Protein AF-A0A973GE36-F1 (afdb_monomer_lite)

Radius of gyration: 22.34 Å; chains: 1; bounding box: 44×48×71 Å

Secondary structure (DSSP, 8-state):
---TT-EEEE---B-SSSS--B--EEEE-PPTTSHHHH----SSEEEE---SSHHHHHHHHHTSSEESEEEE--S-HHHHHHHHHH---SEEEESS-S--PPTTTS-B--EETT--SS-PPBTSTTTGGGSS-----TTSPSTTSHHHHHHHHHHHHHHIIIIITS-B-SS-BTTEEEEEEEEEPS-EEEEE-TT--HHHHHHHHHHHHHTT--EEEEETTTS-HHHHHHHHHHT-S-EEEEEES--TTHHHHHGGGTTTEEEE-SPP-S-HHHHGGGTEEEEEEEEE--BTTB-PPP-

pLDDT: mean 96.7, std 4.11, range [50.66, 98.94]

Sequence (299 aa):
TLDAGEQWLVEPRRLDDEGRLWTPGVKHGVRPGSSFHTTEVFGPVLGVMRAETLDEAIDLQNAVAFGLTGGLHSLDEAEIDHWLDRVEVGNAYVNRHITGAIVRRQPFGGWKASVVGPGAKAGGPDYVAQAGRWSDAPDVPEAFTDAWLAWAIADDERVWSADLGRDHDPSALHAEANVLRYRTVPHLTVRAGSDANPTALARVEAAARRAGVPVTVSSWDHEDDATFVGRVGAGEVEGRIRVVGSAPGLREAASRHVGLVTVLDGPVLASGRRELLTVVREQAISRTLHRFGHVPPQR

Structure (mmCIF, N/CA/C/O backbone):
data_AF-A0A973GE36-F1
#
_entry.id   AF-A0A973GE36-F1
#
loop_
_atom_site.group_PDB
_atom_site.id
_atom_site.type_symbol
_atom_site.label_atom_id
_atom_site.label_alt_id
_atom_site.label_comp_id
_atom_site.label_asym_id
_atom_site.label_entity_id
_atom_site.label_seq_id
_atom_site.pdbx_PDB_ins_code
_atom_site.Cartn_x
_atom_site.Cartn_y
_atom_site.Cartn_z
_atom_site.occupancy
_atom_site.B_iso_or_equiv
_atom_site.auth_seq_id
_atom_site.auth_comp_id
_atom_site.auth_asym_id
_atom_site.auth_atom_id
_atom_site.pdbx_PDB_model_num
ATOM 1 N N . THR A 1 1 ? -4.603 14.328 27.922 1.00 85.50 1 THR A N 1
ATOM 2 C CA . THR A 1 1 ? -5.577 15.442 27.934 1.00 85.50 1 THR A CA 1
ATOM 3 C C . THR A 1 1 ? -6.782 15.068 27.089 1.00 85.50 1 THR A C 1
ATOM 5 O O . THR A 1 1 ? -6.686 14.104 26.331 1.00 85.50 1 THR A O 1
ATOM 8 N N . LEU A 1 2 ? -7.908 15.762 27.260 1.00 95.62 2 LEU A N 1
ATOM 9 C CA . LEU A 1 2 ? -9.142 15.583 26.484 1.00 95.62 2 LEU A CA 1
ATOM 10 C C . LEU A 1 2 ? -9.329 16.795 25.565 1.00 95.62 2 LEU A C 1
ATOM 12 O O . LEU A 1 2 ? -9.087 17.918 26.012 1.00 95.62 2 LEU A O 1
ATOM 16 N N . ASP A 1 3 ? -9.755 16.566 24.327 1.00 95.06 3 ASP A N 1
ATOM 17 C CA . ASP A 1 3 ? -10.221 17.636 23.438 1.00 95.06 3 ASP A CA 1
ATOM 18 C C . ASP A 1 3 ? -11.692 17.991 23.748 1.00 95.06 3 ASP A C 1
ATOM 20 O O . ASP A 1 3 ? -12.369 17.322 24.535 1.00 95.06 3 ASP A O 1
ATOM 24 N N . ALA A 1 4 ? -12.212 19.065 23.147 1.00 94.38 4 ALA A N 1
ATOM 25 C CA . ALA A 1 4 ? -13.591 19.499 23.366 1.00 94.38 4 ALA A CA 1
ATOM 26 C C . ALA A 1 4 ? -14.604 18.398 22.992 1.00 94.38 4 ALA A C 1
ATOM 28 O O . ALA A 1 4 ? -14.605 17.891 21.872 1.00 94.38 4 ALA A O 1
ATOM 29 N N . GLY A 1 5 ? -15.491 18.056 23.932 1.00 94.25 5 GLY A N 1
ATOM 30 C CA . GLY A 1 5 ? -16.497 17.001 23.763 1.00 94.25 5 GLY A CA 1
ATOM 31 C C . GLY A 1 5 ? -15.994 15.581 24.051 1.00 94.25 5 GLY A C 1
ATOM 32 O O . GLY A 1 5 ? -16.811 14.661 24.095 1.00 94.25 5 GLY A O 1
ATOM 33 N N . GLU A 1 6 ? -14.693 15.394 24.293 1.00 97.81 6 GLU A N 1
ATOM 34 C CA . GLU A 1 6 ? -14.157 14.116 24.758 1.00 97.81 6 GLU A CA 1
ATOM 35 C C . GLU A 1 6 ? -14.355 13.946 26.271 1.00 97.81 6 GLU A C 1
ATOM 37 O O . GLU A 1 6 ? -14.312 14.903 27.046 1.00 97.81 6 GLU A O 1
ATOM 42 N N . GLN A 1 7 ? -14.502 12.696 26.706 1.00 97.88 7 GLN A N 1
ATOM 43 C CA . GLN A 1 7 ? -14.519 12.323 28.121 1.00 97.88 7 GLN A CA 1
ATOM 44 C C . GLN A 1 7 ? -13.750 11.024 28.363 1.00 97.88 7 GLN A C 1
ATOM 46 O O . GLN A 1 7 ? -13.658 10.168 27.479 1.00 97.88 7 GLN A O 1
ATOM 51 N N . TRP A 1 8 ? -13.243 10.843 29.581 1.00 98.38 8 TRP A N 1
ATOM 52 C CA . TRP A 1 8 ? -12.685 9.565 30.014 1.00 98.38 8 TRP A CA 1
ATOM 53 C C . TRP A 1 8 ? -13.802 8.620 30.460 1.00 98.38 8 TRP A C 1
ATOM 55 O O . TRP A 1 8 ? -14.498 8.895 31.432 1.00 98.38 8 TRP A O 1
ATOM 65 N N . LEU A 1 9 ? -13.945 7.482 29.779 1.00 98.25 9 LEU A N 1
ATOM 66 C CA . LEU A 1 9 ? -14.673 6.331 30.330 1.00 98.25 9 LEU A CA 1
ATOM 67 C C . LEU A 1 9 ? -13.810 5.586 31.351 1.00 98.25 9 LEU A C 1
ATOM 69 O O . LEU A 1 9 ? -14.309 5.082 32.352 1.00 98.25 9 LEU A O 1
ATOM 73 N N . VAL A 1 10 ? -12.504 5.541 31.088 1.00 98.44 10 VAL A N 1
ATOM 74 C CA . VAL A 1 10 ? -11.474 5.092 32.026 1.00 98.44 10 VAL A CA 1
ATOM 75 C C . VAL A 1 10 ? -10.358 6.122 31.971 1.00 98.44 10 VAL A C 1
ATOM 77 O O . VAL A 1 10 ? -9.769 6.325 30.910 1.00 98.44 10 VAL A O 1
ATOM 80 N N . GLU A 1 11 ? -10.093 6.803 33.082 1.00 98.12 11 GLU A N 1
ATOM 81 C CA . GLU A 1 11 ? -9.036 7.812 33.148 1.00 98.12 11 GLU A CA 1
ATOM 82 C C . GLU A 1 11 ? -7.683 7.152 33.467 1.00 98.12 11 GLU A C 1
ATOM 84 O O . GLU A 1 11 ? -7.575 6.444 34.476 1.00 98.12 11 GLU A O 1
ATOM 89 N N . PRO A 1 12 ? -6.643 7.364 32.635 1.00 97.75 12 PRO A N 1
ATOM 90 C CA . PRO A 1 12 ? -5.326 6.804 32.887 1.00 97.75 12 PRO A CA 1
ATOM 91 C C . PRO A 1 12 ? -4.683 7.488 34.096 1.00 97.75 12 PRO A C 1
ATOM 93 O O . PRO A 1 12 ? -4.601 8.711 34.190 1.00 97.75 12 PRO A O 1
ATOM 96 N N . ARG A 1 13 ? -4.176 6.676 35.020 1.00 97.75 13 ARG A N 1
ATOM 97 C CA . ARG A 1 13 ? -3.469 7.106 36.233 1.00 97.75 13 ARG A CA 1
ATOM 98 C C . ARG A 1 13 ? -2.007 6.700 36.179 1.00 97.75 13 ARG A C 1
ATOM 100 O O . ARG A 1 13 ? -1.715 5.537 35.886 1.00 97.75 13 ARG A O 1
ATOM 107 N N . ARG A 1 14 ? -1.131 7.639 36.535 1.00 97.56 14 ARG A N 1
ATOM 108 C CA . ARG A 1 14 ? 0.290 7.399 36.801 1.00 97.56 14 ARG A CA 1
ATOM 109 C C . ARG A 1 14 ? 0.437 6.557 38.070 1.00 97.56 14 ARG A C 1
ATOM 111 O O . ARG A 1 14 ? -0.255 6.817 39.053 1.00 97.56 14 ARG A O 1
ATOM 118 N N . LEU A 1 15 ? 1.296 5.545 38.031 1.00 98.00 15 LEU A N 1
ATOM 119 C CA . LEU A 1 15 ? 1.479 4.569 39.113 1.00 98.00 15 LEU A CA 1
ATOM 120 C C . LEU A 1 15 ? 2.837 4.677 39.812 1.00 98.00 15 LEU A C 1
ATOM 122 O O . LEU A 1 15 ? 2.999 4.119 40.893 1.00 98.00 15 LEU A O 1
ATOM 126 N N . ASP A 1 16 ? 3.795 5.371 39.206 1.00 97.75 16 ASP A N 1
ATOM 127 C CA . ASP A 1 16 ? 5.127 5.625 39.744 1.00 97.75 16 ASP A CA 1
ATOM 128 C C . ASP A 1 16 ? 5.466 7.122 39.711 1.00 97.75 16 ASP A C 1
ATOM 130 O O . ASP A 1 16 ? 4.812 7.928 39.039 1.00 97.75 16 ASP A O 1
ATOM 134 N N . ASP A 1 17 ? 6.500 7.514 40.450 1.00 97.19 17 ASP A N 1
ATOM 135 C CA . ASP A 1 17 ? 6.974 8.899 40.462 1.00 97.19 17 ASP A CA 1
ATOM 136 C C . ASP A 1 17 ? 7.752 9.247 39.187 1.00 97.19 17 ASP A C 1
ATOM 138 O O . ASP A 1 17 ? 7.696 10.390 38.728 1.00 97.19 17 ASP A O 1
ATOM 142 N N . GLU A 1 18 ? 8.398 8.258 38.555 1.00 96.56 18 GLU A N 1
ATOM 143 C CA . GLU A 1 18 ? 9.146 8.449 37.305 1.00 96.56 18 GLU A CA 1
ATOM 144 C C . GLU A 1 18 ? 8.260 8.529 36.053 1.00 96.56 18 GLU A C 1
ATOM 146 O O . GLU A 1 18 ? 8.751 8.859 34.974 1.00 96.56 18 GLU A O 1
ATOM 151 N N . GLY A 1 19 ? 6.962 8.234 36.170 1.00 94.56 19 GLY A N 1
ATOM 152 C CA . GLY A 1 19 ? 5.996 8.334 35.078 1.00 94.56 19 GLY A CA 1
ATOM 153 C C . GLY A 1 19 ? 6.151 7.295 33.972 1.00 94.56 19 GLY A C 1
ATOM 154 O O . GLY A 1 19 ? 5.695 7.541 32.854 1.00 94.56 19 GLY A O 1
ATOM 155 N N . ARG A 1 20 ? 6.761 6.144 34.268 1.00 95.88 20 ARG A N 1
ATOM 156 C CA . ARG A 1 20 ? 6.914 5.023 33.328 1.00 95.88 20 ARG A CA 1
ATOM 157 C C . ARG A 1 20 ? 5.763 4.029 33.431 1.00 95.88 20 ARG A C 1
ATOM 159 O O . ARG A 1 20 ? 5.529 3.277 32.488 1.00 95.88 20 ARG A O 1
ATOM 166 N N . LEU A 1 21 ? 5.038 4.025 34.549 1.00 97.88 21 LEU A N 1
ATOM 167 C CA . LEU A 1 21 ? 3.919 3.124 34.791 1.00 97.88 21 LEU A CA 1
ATOM 168 C C . LEU A 1 21 ? 2.597 3.886 34.750 1.00 97.88 21 LEU A C 1
ATOM 170 O O . LEU A 1 21 ? 2.355 4.808 35.528 1.00 97.88 21 LEU A O 1
ATOM 174 N N . TRP A 1 22 ? 1.713 3.451 33.856 1.00 98.25 22 TRP A N 1
ATOM 175 C CA . TRP A 1 22 ? 0.385 4.024 33.676 1.00 98.25 22 TRP A CA 1
ATOM 176 C C . TRP A 1 22 ? -0.664 2.922 33.574 1.00 98.25 22 TRP A C 1
ATOM 178 O O . TRP A 1 22 ? -0.449 1.889 32.942 1.00 98.25 22 TRP A O 1
ATOM 188 N N . THR A 1 23 ? -1.822 3.159 34.183 1.00 98.31 23 THR A N 1
ATOM 189 C CA . THR A 1 23 ? -3.034 2.378 33.888 1.00 98.31 23 THR A CA 1
ATOM 190 C C . THR A 1 23 ? -3.592 2.759 32.512 1.00 98.31 23 THR A C 1
ATOM 192 O O . THR A 1 23 ? -3.329 3.871 32.043 1.00 98.31 23 THR A O 1
ATOM 195 N N . PRO A 1 24 ? -4.348 1.867 31.844 1.00 98.44 24 PRO A N 1
ATOM 196 C CA . PRO A 1 24 ? -4.931 2.177 30.546 1.00 98.44 24 PRO A CA 1
ATOM 197 C C . PRO A 1 24 ? -5.995 3.274 30.639 1.00 98.44 24 PRO A C 1
ATOM 199 O O . PRO A 1 24 ? -6.663 3.421 31.662 1.00 98.44 24 PRO A O 1
ATOM 202 N N . GLY A 1 25 ? -6.174 4.006 29.541 1.00 98.38 25 GLY A N 1
ATOM 203 C CA . GLY A 1 25 ? -7.221 5.009 29.378 1.00 98.38 25 GLY A CA 1
ATOM 204 C C . GLY A 1 25 ? -8.163 4.683 28.220 1.00 98.38 25 GLY A C 1
ATOM 205 O O . GLY A 1 25 ? -7.740 4.131 27.205 1.00 98.38 25 GLY A O 1
ATOM 206 N N . VAL A 1 26 ? -9.434 5.063 28.349 1.00 98.69 26 VAL A N 1
ATOM 207 C CA . VAL A 1 26 ? -10.433 4.966 27.273 1.00 98.69 26 VAL A CA 1
ATOM 208 C C . VAL A 1 26 ? -11.122 6.313 27.107 1.00 98.69 26 VAL A C 1
ATOM 210 O O . VAL A 1 26 ? -11.892 6.731 27.976 1.00 98.69 26 VAL A O 1
ATOM 213 N N . LYS A 1 27 ? -10.851 6.985 25.988 1.00 98.31 27 LYS A N 1
ATOM 214 C CA . LYS A 1 27 ? -11.536 8.210 25.572 1.00 98.31 27 LYS A CA 1
ATOM 215 C C . LYS A 1 27 ? -12.816 7.868 24.827 1.00 98.31 27 LYS A C 1
ATOM 217 O O . LYS A 1 27 ? -12.809 7.022 23.938 1.00 98.31 27 LYS A O 1
ATOM 222 N N . HIS A 1 28 ? -13.888 8.582 25.123 1.00 98.19 28 HIS A N 1
ATOM 223 C CA . HIS A 1 28 ? -15.121 8.567 24.346 1.00 98.19 28 HIS A CA 1
ATOM 224 C C . HIS A 1 28 ? -15.389 9.944 23.752 1.00 98.19 28 HIS A C 1
ATOM 226 O O . HIS A 1 28 ? -15.097 10.954 24.390 1.00 98.19 28 HIS A O 1
ATOM 232 N N . GLY A 1 29 ? -15.983 9.971 22.559 1.00 97.44 29 GLY A N 1
ATOM 233 C CA . GLY A 1 29 ? -16.308 11.211 21.859 1.00 97.44 29 GLY A CA 1
ATOM 234 C C . GLY A 1 29 ? -15.159 11.750 21.010 1.00 97.44 29 GLY A C 1
ATOM 235 O O . GLY A 1 29 ? -15.184 12.927 20.666 1.00 97.44 29 GLY A O 1
ATOM 236 N N . VAL A 1 30 ? -14.178 10.909 20.657 1.00 98.38 30 VAL A N 1
ATOM 237 C CA . VAL A 1 30 ? -13.112 11.290 19.718 1.00 98.38 30 VAL A CA 1
ATOM 238 C C . VAL A 1 30 ? -13.767 11.702 18.399 1.00 98.38 30 VAL A C 1
ATOM 240 O O . VAL A 1 30 ? -14.609 10.979 17.857 1.00 98.38 30 VAL A O 1
ATOM 243 N N . ARG A 1 31 ? -13.433 12.900 17.913 1.00 97.88 31 ARG A N 1
ATOM 244 C CA . ARG A 1 31 ? -14.051 13.492 16.722 1.00 97.88 31 ARG A CA 1
ATOM 245 C C . ARG A 1 31 ? -13.157 13.315 15.493 1.00 97.88 31 ARG A C 1
ATOM 247 O O . ARG A 1 31 ? -11.935 13.311 15.631 1.00 97.88 31 ARG A O 1
ATOM 254 N N . PRO A 1 32 ? -13.742 13.221 14.288 1.00 97.81 32 PRO A N 1
ATOM 255 C CA . PRO A 1 32 ? -12.970 13.226 13.049 1.00 97.81 32 PRO A CA 1
ATOM 256 C C . PRO A 1 32 ? -12.067 14.462 12.987 1.00 97.81 32 PRO A C 1
ATOM 258 O O . PRO A 1 32 ? -12.518 15.578 13.241 1.00 97.81 32 PRO A O 1
ATOM 261 N N . GLY A 1 33 ? -10.788 14.248 12.692 1.00 96.62 33 GLY A N 1
ATOM 262 C CA . GLY A 1 33 ? -9.774 15.306 12.624 1.00 96.62 33 GLY A CA 1
ATOM 263 C C . GLY A 1 33 ? -9.310 15.868 13.975 1.00 96.62 33 GLY A C 1
ATOM 264 O O . GLY A 1 33 ? -8.513 16.803 13.977 1.00 96.62 33 GLY A O 1
ATOM 265 N N . SER A 1 34 ? -9.775 15.336 15.116 1.00 97.19 34 SER A N 1
ATOM 266 C CA . SER A 1 34 ? -9.217 15.722 16.419 1.00 97.19 34 SER A CA 1
ATOM 267 C C . SER A 1 34 ? -7.769 15.252 16.559 1.00 97.19 34 SER A C 1
ATOM 269 O O . SER A 1 34 ? -7.320 14.351 15.844 1.00 97.19 34 SER A O 1
ATOM 271 N N . SER A 1 35 ? -7.043 15.819 17.527 1.00 96.19 35 SER A N 1
ATOM 272 C CA . SER A 1 35 ? -5.633 15.479 17.747 1.00 96.19 35 SER A CA 1
ATOM 273 C C . SER A 1 35 ? -5.447 13.976 17.971 1.00 96.19 35 SER A C 1
ATOM 275 O O . SER A 1 35 ? -4.552 13.365 17.389 1.00 96.19 35 SER A O 1
ATOM 277 N N . PHE A 1 36 ? -6.340 13.355 18.749 1.00 97.56 36 PHE A N 1
ATOM 278 C CA . PHE A 1 36 ? -6.277 11.924 19.044 1.00 97.56 36 PHE A CA 1
ATOM 279 C C . PHE A 1 36 ? -6.659 11.029 17.853 1.00 97.56 36 PHE A C 1
ATOM 281 O O . PHE A 1 36 ? -6.211 9.889 17.790 1.00 97.56 36 PHE A O 1
ATOM 288 N N . HIS A 1 37 ? -7.464 11.522 16.906 1.00 98.12 37 HIS A N 1
ATOM 289 C CA . HIS A 1 37 ? -7.778 10.787 15.679 1.00 98.12 37 HIS A CA 1
ATOM 290 C C . HIS A 1 37 ? -6.572 10.727 14.733 1.00 98.12 37 HIS A C 1
ATOM 292 O O . HIS A 1 37 ? -6.310 9.689 14.135 1.00 98.12 37 HIS A O 1
ATOM 298 N N . THR A 1 38 ? -5.823 11.824 14.601 1.00 96.81 38 THR A N 1
ATOM 299 C CA . THR A 1 38 ? -4.767 11.953 13.582 1.00 96.81 38 THR A CA 1
ATOM 300 C C . THR A 1 38 ? -3.346 11.768 14.114 1.00 96.81 38 THR A C 1
ATOM 302 O O . THR A 1 38 ? -2.402 11.811 13.327 1.00 96.81 38 THR A O 1
ATOM 305 N N . THR A 1 39 ? -3.171 11.569 15.424 1.00 96.38 39 THR A N 1
ATOM 306 C CA . THR A 1 39 ? -1.852 11.452 16.068 1.00 96.38 39 THR A CA 1
ATOM 307 C C . THR A 1 39 ? -1.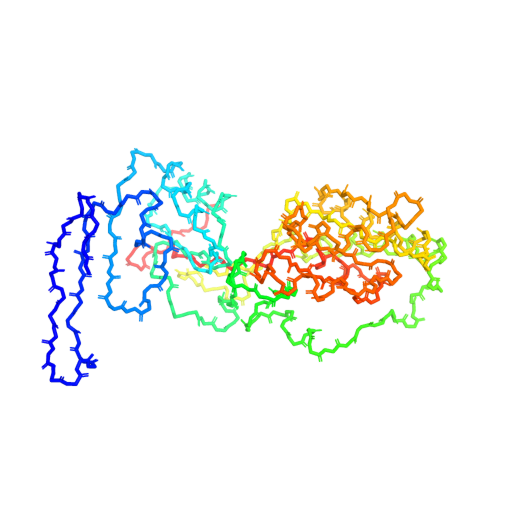707 10.119 16.789 1.00 96.38 39 THR A C 1
ATOM 309 O O . THR A 1 39 ? -2.459 9.808 17.713 1.00 96.38 39 THR A O 1
ATOM 312 N N . GLU A 1 40 ? -0.680 9.352 16.427 1.00 95.81 40 GLU A N 1
ATOM 313 C CA . GLU A 1 40 ? -0.293 8.154 17.167 1.00 95.81 40 GLU A CA 1
ATOM 314 C C . GLU A 1 40 ? 0.401 8.542 18.482 1.00 95.81 40 GLU A C 1
ATOM 316 O O . GLU A 1 40 ? 1.497 9.096 18.489 1.00 95.81 40 GLU A O 1
ATOM 321 N N . VAL A 1 41 ? -0.237 8.240 19.617 1.00 95.62 41 VAL A N 1
ATOM 322 C CA . VAL A 1 41 ? 0.301 8.566 20.955 1.00 95.62 41 VAL A CA 1
ATOM 323 C C . VAL A 1 41 ? 1.228 7.491 21.534 1.00 95.62 41 VAL A C 1
ATOM 325 O O . VAL A 1 41 ? 1.809 7.700 22.595 1.00 95.62 41 VAL A O 1
ATOM 328 N N . PHE A 1 42 ? 1.328 6.333 20.873 1.00 97.00 42 PHE A N 1
ATOM 329 C CA . PHE A 1 42 ? 2.208 5.210 21.227 1.00 97.00 42 PHE A CA 1
ATOM 330 C C . PHE A 1 42 ? 2.163 4.786 22.713 1.00 97.00 42 PHE A C 1
ATOM 332 O O . PHE A 1 42 ? 3.176 4.456 23.328 1.00 97.00 42 PHE A O 1
ATOM 339 N N . GLY A 1 43 ? 0.964 4.804 23.304 1.00 95.38 43 GLY A N 1
ATOM 340 C CA . GLY A 1 43 ? 0.734 4.545 24.725 1.00 95.38 43 GLY A CA 1
ATOM 341 C C . GLY A 1 43 ? -0.586 3.814 24.992 1.00 95.38 43 GLY A C 1
ATOM 342 O O . GLY A 1 43 ? -1.330 3.512 24.058 1.00 95.38 43 GLY A O 1
ATOM 343 N N . PRO A 1 44 ? -0.910 3.518 26.263 1.00 97.50 44 PRO A N 1
ATOM 344 C CA . PRO A 1 44 ? -2.029 2.651 26.634 1.00 97.50 44 PRO A CA 1
ATOM 345 C C . PRO A 1 44 ? -3.371 3.402 26.639 1.00 97.50 44 PRO A C 1
ATOM 347 O O . PRO A 1 44 ? -4.094 3.397 27.634 1.00 97.50 44 PRO A O 1
ATOM 350 N N . VAL A 1 45 ? -3.703 4.088 25.544 1.00 98.25 45 VAL A N 1
ATOM 351 C CA . VAL A 1 45 ? -4.931 4.882 25.423 1.00 98.25 45 VAL A CA 1
ATOM 352 C C . VAL A 1 45 ? -5.717 4.443 24.193 1.00 98.25 45 VAL A C 1
ATOM 354 O O . VAL A 1 45 ? -5.205 4.486 23.080 1.00 98.25 45 VAL A O 1
ATOM 357 N N . LEU A 1 46 ? -6.975 4.057 24.398 1.00 98.56 46 LEU A N 1
ATOM 358 C CA . LEU A 1 46 ? -7.937 3.761 23.337 1.00 98.56 46 LEU A CA 1
ATOM 359 C C . LEU A 1 46 ? -8.873 4.956 23.129 1.00 98.56 46 LEU A C 1
ATOM 361 O O . LEU A 1 46 ? -9.363 5.534 24.099 1.00 98.56 46 LEU A O 1
ATOM 365 N N . GLY A 1 47 ? -9.159 5.292 21.874 1.00 98.31 47 GLY A N 1
ATOM 366 C CA . GLY A 1 47 ? -10.172 6.277 21.499 1.00 98.31 47 GLY A CA 1
ATOM 367 C C . GLY A 1 47 ? -11.395 5.613 20.887 1.00 98.31 47 GLY A C 1
ATOM 368 O O . GLY A 1 47 ? -11.259 4.744 20.030 1.00 98.31 47 GLY A O 1
ATOM 369 N N . VAL A 1 48 ? -12.585 6.028 21.317 1.00 98.56 48 VAL A N 1
ATOM 370 C CA . VAL A 1 48 ? -13.864 5.582 20.760 1.00 98.56 48 VAL A CA 1
ATOM 371 C C . VAL A 1 48 ? -14.481 6.712 19.945 1.00 98.56 48 VAL A C 1
ATOM 373 O O . VAL A 1 48 ? -14.797 7.783 20.477 1.00 98.56 48 VAL A O 1
ATOM 376 N N . MET A 1 49 ? -14.667 6.431 18.659 1.00 98.50 49 MET A N 1
ATOM 377 C CA . MET A 1 49 ? -15.411 7.249 17.705 1.00 98.50 49 MET A CA 1
ATOM 378 C C . MET A 1 49 ? -16.757 6.579 17.423 1.00 98.50 49 MET A C 1
ATOM 380 O O . MET A 1 49 ? -16.877 5.356 17.504 1.00 98.50 49 MET A O 1
ATOM 384 N N . ARG A 1 50 ? -17.769 7.376 17.085 1.00 98.06 50 ARG A N 1
ATOM 385 C CA . ARG A 1 50 ? -19.076 6.889 16.636 1.00 98.06 50 ARG A CA 1
ATOM 386 C C . ARG A 1 50 ? -19.272 7.304 15.182 1.00 98.06 50 ARG A C 1
ATOM 388 O O . ARG A 1 50 ? -19.087 8.477 14.875 1.00 98.06 50 ARG A O 1
ATOM 395 N N . ALA A 1 51 ? -19.677 6.347 14.358 1.00 98.31 51 ALA A N 1
ATOM 396 C CA . ALA A 1 51 ? -20.152 6.541 12.995 1.00 98.31 51 ALA A CA 1
ATOM 397 C C . ALA A 1 51 ? -21.593 6.018 12.903 1.00 98.31 51 ALA A C 1
ATOM 399 O O . ALA A 1 51 ? -21.957 5.091 13.630 1.00 98.31 51 ALA A O 1
ATOM 400 N N . GLU A 1 52 ? -22.412 6.611 12.041 1.00 98.25 52 GLU A N 1
ATOM 401 C CA . GLU A 1 52 ? -23.803 6.204 11.816 1.00 98.25 52 GLU A CA 1
ATOM 402 C C . GLU A 1 52 ? -23.916 5.091 10.763 1.00 98.25 52 GLU A C 1
ATOM 404 O O . GLU A 1 52 ? -24.901 4.354 10.746 1.00 98.25 52 GLU A O 1
ATOM 409 N N . THR A 1 53 ? -22.909 4.944 9.893 1.00 98.69 53 THR A N 1
ATOM 410 C CA . THR A 1 53 ? -22.862 3.904 8.853 1.00 98.69 53 THR A CA 1
ATOM 411 C C . THR A 1 53 ? -21.479 3.260 8.748 1.00 98.69 53 THR A C 1
ATOM 413 O O . THR A 1 53 ? -20.478 3.827 9.194 1.00 98.69 53 THR A O 1
ATOM 416 N N . LEU A 1 54 ? -21.411 2.081 8.119 1.00 98.75 54 LEU A N 1
ATOM 417 C CA . LEU A 1 54 ? -20.139 1.424 7.802 1.00 98.75 54 LEU A CA 1
ATOM 418 C C . LEU A 1 54 ? -19.280 2.272 6.850 1.00 98.75 54 LEU A C 1
ATOM 420 O O . LEU A 1 54 ? -18.068 2.337 7.030 1.00 98.75 54 LEU A O 1
ATOM 424 N N . ASP A 1 55 ? -19.899 2.959 5.887 1.00 98.75 55 ASP A N 1
ATOM 425 C CA . ASP A 1 55 ? -19.197 3.855 4.960 1.00 98.75 55 ASP A CA 1
ATOM 426 C C . ASP A 1 55 ? -18.487 4.986 5.692 1.00 98.75 55 ASP A C 1
ATOM 428 O O . ASP A 1 55 ? -17.298 5.208 5.474 1.00 98.75 55 ASP A O 1
ATOM 432 N N . GLU A 1 56 ? -19.198 5.644 6.608 1.00 98.69 56 GLU A N 1
ATOM 433 C CA . GLU A 1 56 ? -18.616 6.684 7.448 1.00 98.69 56 GLU A CA 1
ATOM 434 C C . GLU A 1 56 ? -17.484 6.109 8.307 1.00 98.69 56 GLU A C 1
ATOM 436 O O . GLU A 1 56 ? -16.413 6.701 8.381 1.00 98.69 56 GLU A O 1
ATOM 441 N N . ALA A 1 57 ? -17.663 4.930 8.912 1.00 98.81 57 ALA A N 1
ATOM 442 C CA . ALA A 1 57 ? -16.613 4.297 9.710 1.00 98.81 57 ALA A CA 1
ATOM 443 C C . ALA A 1 57 ? -15.341 3.997 8.891 1.00 98.81 57 ALA A C 1
ATOM 445 O O . ALA A 1 57 ? -14.232 4.215 9.384 1.00 98.81 57 ALA A O 1
ATOM 446 N N . ILE A 1 58 ? -15.492 3.533 7.646 1.00 98.81 58 ILE A N 1
ATOM 447 C CA . ILE A 1 58 ? -14.378 3.301 6.716 1.00 98.81 58 ILE A CA 1
ATOM 448 C C . ILE A 1 58 ? -13.695 4.622 6.353 1.00 98.81 58 ILE A C 1
ATOM 450 O O . ILE A 1 58 ? -12.466 4.691 6.355 1.00 98.81 58 ILE A O 1
ATOM 454 N N . ASP A 1 59 ? -14.465 5.676 6.081 1.00 98.62 59 ASP A N 1
ATOM 455 C CA . ASP A 1 59 ? -13.911 6.991 5.750 1.00 98.62 59 ASP A CA 1
ATOM 456 C C . ASP A 1 59 ? -13.122 7.576 6.922 1.00 98.62 59 ASP A C 1
ATOM 458 O O . ASP A 1 59 ? -12.015 8.076 6.729 1.00 98.62 59 ASP A O 1
ATOM 462 N N . LEU A 1 60 ? -13.625 7.432 8.152 1.00 98.62 60 LEU A N 1
ATOM 463 C CA . LEU A 1 60 ? -12.887 7.801 9.360 1.00 98.62 60 LEU A CA 1
ATOM 464 C C . LEU A 1 60 ? -11.593 6.995 9.494 1.00 98.62 60 LEU A C 1
ATOM 466 O O . LEU A 1 60 ? -10.530 7.576 9.689 1.00 98.62 60 LEU A O 1
ATOM 470 N N . GLN A 1 61 ? -11.658 5.673 9.322 1.00 98.69 61 GLN A N 1
ATOM 471 C CA . GLN A 1 61 ? -10.478 4.809 9.380 1.00 98.69 61 GLN A CA 1
ATOM 472 C C . GLN A 1 61 ? -9.415 5.208 8.342 1.00 98.69 61 GLN A C 1
ATOM 474 O O . GLN A 1 61 ? -8.222 5.177 8.639 1.00 98.69 61 GLN A O 1
ATOM 479 N N . ASN A 1 62 ? -9.831 5.581 7.131 1.00 98.38 62 ASN A N 1
ATOM 480 C CA . ASN A 1 62 ? -8.928 5.945 6.042 1.00 98.38 62 ASN A CA 1
ATOM 481 C C . ASN A 1 62 ? -8.439 7.405 6.119 1.00 98.38 62 ASN A C 1
ATOM 483 O O . ASN A 1 62 ? -7.428 7.728 5.493 1.00 98.38 62 ASN A O 1
ATOM 487 N N . ALA A 1 63 ? -9.102 8.276 6.886 1.00 97.56 63 ALA A N 1
ATOM 488 C CA . ALA A 1 63 ? -8.783 9.704 6.989 1.00 97.56 63 ALA A CA 1
ATOM 489 C C . ALA A 1 63 ? -7.508 10.023 7.797 1.00 97.56 63 ALA A C 1
ATOM 491 O O . ALA A 1 63 ? -7.123 11.188 7.910 1.00 97.56 63 ALA A O 1
ATOM 492 N N . VAL A 1 64 ? -6.834 9.017 8.357 1.00 96.62 64 VAL A N 1
ATOM 493 C CA . VAL A 1 64 ? -5.517 9.185 8.983 1.00 96.62 64 VAL A CA 1
ATOM 494 C C . VAL A 1 64 ? -4.395 9.070 7.946 1.00 96.62 64 VAL A C 1
ATOM 496 O O . VAL A 1 64 ? -4.516 8.377 6.935 1.00 96.62 64 VAL A O 1
ATOM 499 N N . ALA A 1 65 ? -3.250 9.701 8.219 1.00 94.50 65 ALA A N 1
ATOM 500 C CA . ALA A 1 65 ? -2.075 9.655 7.338 1.00 94.50 65 ALA A CA 1
ATOM 501 C C . ALA A 1 65 ? -1.428 8.255 7.230 1.00 94.50 65 ALA A C 1
ATOM 503 O O . ALA A 1 65 ? -0.508 8.045 6.440 1.00 94.50 65 ALA A O 1
ATOM 504 N N . PHE A 1 66 ? -1.887 7.295 8.031 1.00 96.62 66 PHE A N 1
ATOM 505 C CA . PHE A 1 66 ? -1.301 5.970 8.201 1.00 96.62 66 PHE A CA 1
ATOM 506 C C . PHE A 1 66 ? -2.184 4.877 7.592 1.00 96.62 66 PHE A C 1
ATOM 508 O O . PHE A 1 66 ? -3.387 5.040 7.419 1.00 96.62 66 PHE A O 1
ATOM 515 N N . GLY A 1 67 ? -1.579 3.734 7.284 1.00 96.94 67 GLY A N 1
ATOM 516 C CA . GLY A 1 67 ? -2.266 2.582 6.703 1.00 96.94 67 GLY A CA 1
ATOM 517 C C . GLY A 1 67 ? -1.604 1.273 7.112 1.00 96.94 67 GLY A C 1
ATOM 518 O O . GLY A 1 67 ? -1.320 0.436 6.257 1.00 96.94 67 GLY A O 1
ATOM 519 N N . LEU A 1 68 ? -1.268 1.109 8.396 1.00 98.31 68 LEU A N 1
ATOM 520 C CA . LEU A 1 68 ? -0.525 -0.058 8.881 1.00 98.31 68 LEU A CA 1
ATOM 521 C C . LEU A 1 68 ? -1.433 -1.275 9.086 1.00 98.31 68 LEU A C 1
ATOM 523 O O . LEU A 1 68 ? -1.425 -2.197 8.270 1.00 98.31 68 LEU A O 1
ATOM 527 N N . THR A 1 69 ? -2.218 -1.268 10.162 1.00 98.88 69 THR A N 1
ATOM 528 C CA . THR A 1 69 ? -3.188 -2.315 10.484 1.00 98.88 69 THR A CA 1
ATOM 529 C C . THR A 1 69 ? -4.593 -1.737 10.575 1.00 98.88 69 THR A C 1
ATOM 531 O O . THR A 1 69 ? -4.787 -0.572 10.913 1.00 98.88 69 THR A O 1
ATOM 534 N N . GLY A 1 70 ? -5.585 -2.564 10.276 1.00 98.81 70 GLY A N 1
ATOM 535 C CA . GLY A 1 70 ? -6.994 -2.235 10.442 1.00 98.81 70 GLY A CA 1
ATOM 536 C C . GLY A 1 70 ? -7.806 -3.502 10.620 1.00 98.81 70 GLY A C 1
ATOM 537 O O . GLY A 1 70 ? -7.393 -4.568 10.161 1.00 98.81 70 GLY A O 1
ATOM 538 N N . GLY A 1 71 ? -8.953 -3.408 11.282 1.00 98.75 71 GLY A N 1
ATOM 539 C CA . GLY A 1 71 ? -9.805 -4.574 11.432 1.00 98.75 71 GLY A CA 1
ATOM 540 C C . GLY A 1 71 ? -11.281 -4.258 11.542 1.00 98.75 71 GLY A C 1
ATOM 541 O O . GLY A 1 71 ? -11.664 -3.201 12.034 1.00 98.75 71 GLY A O 1
ATOM 542 N N . LEU A 1 72 ? -12.083 -5.220 11.099 1.00 98.88 72 LEU A N 1
ATOM 543 C CA . LEU A 1 72 ? -13.532 -5.207 11.198 1.00 98.88 72 LEU A CA 1
ATOM 544 C C . LEU A 1 72 ? -13.993 -6.381 12.062 1.00 98.88 72 LEU A C 1
ATOM 546 O O . LEU A 1 72 ? -13.542 -7.518 11.903 1.00 98.88 72 LEU A O 1
ATOM 550 N N . HIS A 1 73 ? -14.937 -6.102 12.953 1.00 98.81 73 HIS A N 1
ATOM 551 C CA . HIS A 1 73 ? -15.716 -7.120 13.644 1.00 98.81 73 HIS A CA 1
ATOM 552 C C . HIS A 1 73 ? -17.160 -7.064 13.140 1.00 98.81 73 HIS A C 1
ATOM 554 O O . HIS A 1 73 ? -17.931 -6.216 13.575 1.00 98.81 73 HIS A O 1
ATOM 560 N N . SER A 1 74 ? -17.507 -7.972 12.229 1.00 98.44 74 SER A N 1
ATOM 561 C CA . SER A 1 74 ? -18.863 -8.171 11.708 1.00 98.44 74 SER A CA 1
ATOM 562 C C . SER A 1 74 ? -19.067 -9.644 11.355 1.00 98.44 74 SER A C 1
ATOM 564 O O . SER A 1 74 ? -18.115 -10.340 11.006 1.00 98.44 74 SER A O 1
ATOM 566 N N . LEU A 1 75 ? -20.297 -10.142 11.484 1.00 97.44 75 LEU A N 1
ATOM 567 C CA . LEU A 1 75 ? -20.686 -11.478 11.010 1.00 97.44 75 LEU A CA 1
ATOM 568 C C . LEU A 1 75 ? -21.448 -11.421 9.679 1.00 97.44 75 LEU A C 1
ATOM 570 O O . LEU A 1 75 ? -21.837 -12.471 9.172 1.00 97.44 75 LEU A O 1
ATOM 574 N N . ASP A 1 76 ? -21.685 -10.222 9.150 1.00 98.12 76 ASP A N 1
ATOM 575 C CA . ASP A 1 76 ? -22.308 -10.019 7.851 1.00 98.12 76 ASP A CA 1
ATOM 576 C C . ASP A 1 76 ? -21.230 -10.069 6.757 1.00 98.12 76 ASP A C 1
ATOM 578 O O . ASP A 1 76 ? -20.283 -9.282 6.757 1.00 98.12 76 ASP A O 1
ATOM 582 N N . GLU A 1 77 ? -21.357 -11.021 5.833 1.00 96.94 77 GLU A N 1
ATOM 583 C CA . GLU A 1 77 ? -20.411 -11.196 4.725 1.00 96.94 77 GLU A CA 1
ATOM 584 C C . GLU A 1 77 ? -20.382 -9.987 3.787 1.00 96.94 77 GLU A C 1
ATOM 586 O O . GLU A 1 77 ? -19.312 -9.612 3.320 1.00 96.94 77 GLU A O 1
ATOM 591 N N . ALA A 1 78 ? -21.525 -9.333 3.557 1.00 98.31 78 ALA A N 1
ATOM 592 C CA . ALA A 1 78 ? -21.587 -8.169 2.685 1.00 98.31 78 ALA A CA 1
ATOM 593 C C . ALA A 1 78 ? -20.847 -6.974 3.302 1.00 98.31 78 ALA A C 1
ATOM 595 O O . ALA A 1 78 ? -20.161 -6.245 2.591 1.00 98.31 78 ALA A O 1
ATOM 596 N N . GLU A 1 79 ? -20.928 -6.796 4.625 1.00 98.75 79 GLU A N 1
ATOM 597 C CA . GLU A 1 79 ? -20.141 -5.775 5.329 1.00 98.75 79 GLU A CA 1
ATOM 598 C C . GLU A 1 79 ? -18.639 -6.078 5.285 1.00 98.75 79 GLU A C 1
ATOM 600 O O . GLU A 1 79 ? -17.828 -5.166 5.113 1.00 98.75 79 GLU A O 1
ATOM 605 N N . ILE A 1 80 ? -18.260 -7.353 5.430 1.00 98.69 80 ILE A N 1
ATOM 606 C CA . ILE A 1 80 ? -16.861 -7.790 5.359 1.00 98.69 80 ILE A CA 1
ATOM 607 C C . ILE A 1 80 ? -16.282 -7.525 3.971 1.00 98.69 80 ILE A C 1
ATOM 609 O O . ILE A 1 80 ? -15.207 -6.929 3.876 1.00 98.69 80 ILE A O 1
ATOM 613 N N . ASP A 1 81 ? -16.978 -7.945 2.916 1.00 98.38 81 ASP A N 1
ATOM 614 C CA . ASP A 1 81 ? -16.531 -7.765 1.535 1.00 98.38 81 ASP A CA 1
ATOM 615 C C . ASP A 1 81 ? -16.419 -6.274 1.196 1.00 98.38 81 ASP A C 1
ATOM 617 O O . ASP A 1 81 ? -15.381 -5.812 0.717 1.00 98.38 81 ASP A O 1
ATOM 621 N N . HIS A 1 82 ? -17.437 -5.491 1.565 1.00 98.69 82 HIS A N 1
ATOM 622 C CA . HIS A 1 82 ? -17.449 -4.042 1.375 1.00 98.69 82 HIS A CA 1
ATOM 623 C C . HIS A 1 82 ? -16.294 -3.333 2.094 1.00 98.69 82 HIS A C 1
ATOM 625 O O . HIS A 1 82 ? -15.631 -2.462 1.525 1.00 98.69 82 HIS A O 1
ATOM 631 N N . TRP A 1 83 ? -16.001 -3.725 3.337 1.00 98.88 83 TRP A N 1
ATOM 632 C CA . TRP A 1 83 ? -14.862 -3.187 4.078 1.00 98.88 83 TRP A CA 1
ATOM 633 C C . TRP A 1 83 ? -13.528 -3.593 3.448 1.00 98.88 83 TRP A C 1
ATOM 635 O O . TRP A 1 83 ? -12.659 -2.740 3.270 1.00 98.88 83 TRP A O 1
ATOM 645 N N . LEU A 1 84 ? -13.357 -4.862 3.064 1.00 98.62 84 LEU A N 1
ATOM 646 C CA . LEU A 1 84 ? -12.127 -5.352 2.433 1.00 98.62 84 LEU A CA 1
ATOM 647 C C . LEU A 1 84 ? -11.842 -4.677 1.087 1.00 98.62 84 LEU A C 1
ATOM 649 O O . LEU A 1 84 ? -10.671 -4.545 0.719 1.00 98.62 84 LEU A O 1
ATOM 653 N N . ASP A 1 85 ? -12.868 -4.245 0.360 1.00 97.88 85 ASP A N 1
ATOM 654 C CA . ASP A 1 85 ? -12.701 -3.539 -0.910 1.00 97.88 85 ASP A CA 1
ATOM 655 C C . ASP A 1 85 ? -12.264 -2.081 -0.747 1.00 97.88 85 ASP A C 1
ATOM 657 O O . ASP A 1 85 ? -11.554 -1.557 -1.614 1.00 97.88 85 ASP A O 1
ATOM 661 N N . ARG A 1 86 ? -12.630 -1.443 0.370 1.00 98.25 86 ARG A N 1
ATOM 662 C CA . ARG A 1 86 ? -12.408 -0.009 0.605 1.00 98.25 86 ARG A CA 1
ATOM 663 C C . ARG A 1 86 ? -11.342 0.340 1.637 1.00 98.25 86 ARG A C 1
ATOM 665 O O . ARG A 1 86 ? -10.874 1.477 1.658 1.00 98.25 86 ARG A O 1
ATOM 672 N N . VAL A 1 87 ? -10.983 -0.577 2.527 1.00 98.50 87 VAL A N 1
ATOM 673 C CA . VAL A 1 87 ? -10.045 -0.284 3.613 1.00 98.50 87 VAL A CA 1
ATOM 674 C C . VAL A 1 87 ? -8.622 -0.062 3.090 1.00 98.50 87 VAL A C 1
ATOM 676 O O . VAL A 1 87 ? -8.065 -0.877 2.350 1.00 98.50 87 VAL A O 1
ATOM 679 N N . GLU A 1 88 ? -7.992 1.029 3.524 1.00 97.94 88 GLU A N 1
ATOM 680 C CA . GLU A 1 88 ? -6.664 1.442 3.065 1.00 97.94 88 GLU A CA 1
ATOM 681 C C . GLU A 1 88 ? -5.554 1.093 4.060 1.00 97.94 88 GLU A C 1
ATOM 683 O O . GLU A 1 88 ? -4.797 1.951 4.520 1.00 97.94 88 GLU A O 1
ATOM 688 N N . VAL A 1 89 ? -5.437 -0.196 4.379 1.00 98.62 89 VAL A N 1
ATOM 689 C CA . VAL A 1 89 ? -4.392 -0.719 5.267 1.00 98.62 89 VAL A CA 1
ATOM 690 C C . VAL A 1 89 ? -3.575 -1.804 4.590 1.00 98.62 89 VAL A C 1
ATOM 692 O O . VAL A 1 89 ? -4.092 -2.589 3.798 1.00 98.62 89 VAL A O 1
ATOM 695 N N . GLY A 1 90 ? -2.303 -1.913 4.962 1.00 98.56 90 GLY A N 1
ATOM 696 C CA . GLY A 1 90 ? -1.469 -3.020 4.525 1.00 98.56 90 GLY A CA 1
ATOM 697 C C . GLY A 1 90 ? -1.871 -4.349 5.171 1.00 98.56 90 GLY A C 1
ATOM 698 O O . GLY A 1 90 ? -1.804 -5.385 4.508 1.00 98.56 90 GLY A O 1
ATOM 699 N N . ASN A 1 91 ? -2.273 -4.356 6.442 1.00 98.88 91 ASN A N 1
ATOM 700 C CA . ASN A 1 91 ? -2.664 -5.564 7.172 1.00 98.88 91 ASN A CA 1
ATOM 701 C C . ASN A 1 91 ? -4.112 -5.446 7.675 1.00 98.88 91 ASN A C 1
ATOM 703 O O . ASN A 1 91 ? -4.390 -4.743 8.645 1.00 98.88 91 ASN A O 1
ATOM 707 N N . ALA A 1 92 ? -5.021 -6.153 7.013 1.00 98.88 92 ALA A N 1
ATOM 708 C CA . ALA A 1 92 ? -6.442 -6.198 7.316 1.00 98.88 92 ALA A CA 1
ATOM 709 C C . ALA A 1 92 ? -6.789 -7.444 8.146 1.00 98.88 92 ALA A C 1
ATOM 711 O O . ALA A 1 92 ? -6.325 -8.549 7.861 1.00 98.88 92 ALA A O 1
ATOM 712 N N . TYR A 1 93 ? -7.624 -7.276 9.168 1.00 98.94 93 TYR A N 1
ATOM 713 C CA . TYR A 1 93 ? -8.011 -8.345 10.083 1.00 98.94 93 TYR A CA 1
ATOM 714 C C . TYR A 1 93 ? -9.528 -8.403 10.257 1.00 98.94 93 TYR A C 1
ATOM 716 O O . TYR A 1 93 ? -10.159 -7.399 10.566 1.00 98.94 93 TYR A O 1
ATOM 724 N N . VAL A 1 94 ? -10.125 -9.582 10.108 1.00 98.88 94 VAL A N 1
ATOM 725 C CA . VAL A 1 94 ? -11.576 -9.770 10.236 1.00 98.88 94 VAL A CA 1
ATOM 726 C C . VAL A 1 94 ? -11.876 -10.712 11.396 1.00 98.88 94 VAL A C 1
ATOM 728 O O . VAL A 1 94 ? -11.402 -11.851 11.429 1.00 98.88 94 VAL A O 1
ATOM 731 N N . ASN A 1 95 ? -12.689 -10.236 12.342 1.00 98.62 95 ASN A N 1
ATOM 732 C CA . ASN A 1 95 ? -13.132 -10.965 13.533 1.00 98.62 95 ASN A CA 1
ATOM 733 C C . ASN A 1 95 ? -11.990 -11.482 14.421 1.00 98.62 95 ASN A C 1
ATOM 735 O O . ASN A 1 95 ? -12.027 -12.615 14.914 1.00 98.62 95 ASN A O 1
ATOM 739 N N . ARG A 1 96 ? -10.971 -10.642 14.628 1.00 98.56 96 ARG A N 1
ATOM 740 C CA . ARG A 1 96 ? -9.805 -10.904 15.481 1.00 98.56 96 ARG A CA 1
ATOM 741 C C . ARG A 1 96 ? -9.076 -9.598 15.817 1.00 98.56 96 ARG A C 1
ATOM 743 O O . ARG A 1 96 ? -9.234 -8.599 15.127 1.00 98.56 96 ARG A O 1
ATOM 750 N N . HIS A 1 97 ? -8.207 -9.640 16.827 1.00 98.44 97 HIS A N 1
ATOM 751 C CA . HIS A 1 97 ? -7.238 -8.569 17.091 1.00 98.44 97 HIS A CA 1
ATOM 752 C C . HIS A 1 97 ? -6.319 -8.288 15.885 1.00 98.44 97 HIS A C 1
ATOM 754 O O . HIS A 1 97 ? -6.057 -9.183 15.074 1.00 98.44 97 HIS A O 1
ATOM 760 N N . ILE A 1 98 ? -5.797 -7.058 15.826 1.00 98.75 98 ILE A N 1
ATOM 761 C CA . ILE A 1 98 ? -5.009 -6.518 14.703 1.00 98.75 98 ILE A CA 1
ATOM 762 C C . ILE A 1 98 ? -3.486 -6.549 14.926 1.00 98.75 98 ILE A C 1
ATOM 764 O O . ILE A 1 98 ? -2.724 -5.983 14.143 1.00 98.75 98 ILE A O 1
ATOM 768 N N . THR A 1 99 ? -3.034 -7.164 16.019 1.00 98.50 99 THR A N 1
ATOM 769 C CA . THR A 1 99 ? -1.620 -7.279 16.406 1.00 98.50 99 THR A CA 1
ATOM 770 C C . THR A 1 99 ? -1.165 -8.741 16.365 1.00 98.50 99 THR A C 1
ATOM 772 O O . THR A 1 99 ? -1.961 -9.643 16.106 1.00 98.50 99 THR A O 1
ATOM 775 N N . GLY A 1 100 ? 0.130 -8.988 16.592 1.00 98.00 100 GLY A N 1
ATOM 776 C CA . GLY A 1 100 ? 0.669 -10.352 16.638 1.00 98.00 100 GLY A CA 1
ATOM 777 C C . GLY A 1 100 ? 0.785 -11.016 15.265 1.00 98.00 100 GLY A C 1
ATOM 778 O O . GLY A 1 100 ? 0.507 -12.205 15.137 1.00 98.00 100 GLY A O 1
ATOM 779 N N . ALA A 1 101 ? 1.175 -10.252 14.239 1.00 98.56 101 ALA A N 1
ATOM 780 C CA . ALA A 1 101 ? 1.412 -10.781 12.900 1.00 98.56 101 ALA A CA 1
ATOM 781 C C . ALA A 1 101 ? 2.470 -11.900 12.921 1.00 98.56 101 ALA A C 1
ATOM 783 O O . ALA A 1 101 ? 3.569 -11.733 13.451 1.00 98.56 101 ALA A O 1
ATOM 784 N N . ILE A 1 102 ? 2.132 -13.043 12.328 1.00 98.62 102 ILE A N 1
ATOM 785 C CA . ILE A 1 102 ? 2.990 -14.222 12.229 1.00 98.62 102 ILE A CA 1
ATOM 786 C C . ILE A 1 102 ? 3.603 -14.257 10.829 1.00 98.62 102 ILE A C 1
ATOM 788 O O . ILE A 1 102 ? 2.888 -14.182 9.827 1.00 98.62 102 ILE A O 1
ATOM 792 N N . VAL A 1 103 ? 4.927 -14.424 10.756 1.00 98.38 103 VAL A N 1
ATOM 793 C CA . VAL A 1 103 ? 5.685 -14.525 9.495 1.00 98.38 103 VAL A CA 1
ATOM 794 C C . VAL A 1 103 ? 5.015 -15.509 8.529 1.00 98.38 103 VAL A C 1
ATOM 796 O O . VAL A 1 103 ? 4.578 -16.587 8.938 1.00 98.38 103 VAL A O 1
ATOM 799 N N . ARG A 1 104 ? 4.942 -15.136 7.243 1.00 96.38 104 ARG A N 1
ATOM 800 C CA . ARG A 1 104 ? 4.304 -15.878 6.138 1.00 96.38 104 ARG A CA 1
ATOM 801 C C . ARG A 1 104 ? 2.781 -16.053 6.228 1.00 96.38 104 ARG A C 1
ATOM 803 O O . ARG A 1 104 ? 2.164 -16.198 5.181 1.00 96.38 104 ARG A O 1
ATOM 810 N N . ARG A 1 105 ? 2.165 -16.010 7.416 1.00 97.94 105 ARG A N 1
ATOM 811 C CA . ARG A 1 105 ? 0.696 -15.969 7.546 1.00 97.94 105 ARG A CA 1
ATOM 812 C C . ARG A 1 105 ? 0.181 -14.555 7.302 1.00 97.94 105 ARG A C 1
ATOM 814 O O . ARG A 1 105 ? -0.639 -14.332 6.427 1.00 97.94 105 ARG A O 1
ATOM 821 N N . GLN A 1 106 ? 0.721 -13.584 8.030 1.00 98.62 106 GLN A N 1
ATOM 822 C CA . GLN A 1 106 ? 0.407 -12.172 7.846 1.00 98.62 106 GLN A CA 1
ATOM 823 C C . GLN A 1 106 ? 1.703 -11.398 7.594 1.00 98.62 106 GLN A C 1
ATOM 825 O O . GLN A 1 106 ? 2.191 -10.736 8.512 1.00 98.62 106 GLN A O 1
ATOM 830 N N . PRO A 1 107 ? 2.296 -11.471 6.380 1.00 98.62 107 PRO A N 1
ATOM 831 C CA . PRO A 1 107 ? 3.376 -10.565 6.003 1.00 98.62 107 PRO A CA 1
ATOM 832 C C . PRO A 1 107 ? 3.046 -9.132 6.434 1.00 98.62 107 PRO A C 1
ATOM 834 O O . PRO A 1 107 ? 1.914 -8.666 6.265 1.00 98.62 107 PRO A O 1
ATOM 837 N N . PHE A 1 108 ? 4.001 -8.455 7.064 1.00 98.75 108 PHE A N 1
ATOM 838 C CA . PHE A 1 108 ? 3.726 -7.227 7.802 1.00 98.75 108 PHE A CA 1
ATOM 839 C C . PHE A 1 108 ? 4.343 -5.999 7.135 1.00 98.75 108 PHE A C 1
ATOM 841 O O . PHE A 1 108 ? 5.525 -5.982 6.793 1.00 98.75 108 PHE A O 1
ATOM 848 N N . GLY A 1 109 ? 3.528 -4.962 6.960 1.00 97.62 109 GLY A N 1
ATOM 849 C CA . GLY A 1 109 ? 3.930 -3.682 6.379 1.00 97.62 109 GLY A CA 1
ATOM 850 C C . GLY A 1 109 ? 2.709 -2.857 5.993 1.00 97.62 109 GLY A C 1
ATOM 851 O O . GLY A 1 109 ? 1.680 -3.429 5.637 1.00 97.62 109 GLY A O 1
ATOM 852 N N . GLY A 1 110 ? 2.804 -1.534 6.092 1.00 96.12 110 GLY A N 1
ATOM 853 C CA . GLY A 1 110 ? 1.678 -0.628 5.867 1.00 96.12 110 GLY A CA 1
ATOM 854 C C . GLY A 1 110 ? 1.672 0.049 4.501 1.00 96.12 110 GLY A C 1
ATOM 855 O O . GLY A 1 110 ? 2.530 -0.194 3.655 1.00 96.12 110 GLY A O 1
ATOM 856 N N . TRP A 1 111 ? 0.693 0.928 4.317 1.00 94.81 111 TRP A N 1
ATOM 857 C CA . TRP A 1 111 ? 0.583 1.897 3.227 1.00 94.81 111 TRP A CA 1
ATOM 858 C C . TRP A 1 111 ? 0.675 3.329 3.780 1.00 94.81 111 TRP A C 1
ATOM 860 O O . TRP A 1 111 ? 0.752 3.523 4.997 1.00 94.81 111 TRP A O 1
ATOM 870 N N . LYS A 1 112 ? 0.627 4.330 2.890 1.00 93.25 112 LYS A N 1
ATOM 871 C CA . LYS A 1 112 ? 0.701 5.760 3.245 1.00 93.25 112 LYS A CA 1
ATOM 872 C C . LYS A 1 112 ? 1.959 6.046 4.084 1.00 93.25 112 LYS A C 1
ATOM 874 O O . LYS A 1 112 ? 3.001 5.438 3.840 1.00 93.25 112 LYS A O 1
ATOM 879 N N . ALA A 1 113 ? 1.857 6.879 5.122 1.00 93.31 113 ALA A N 1
ATOM 880 C CA . ALA A 1 113 ? 2.977 7.224 5.992 1.00 93.31 113 ALA A CA 1
ATOM 881 C C . ALA A 1 113 ? 3.501 6.072 6.869 1.00 93.31 113 ALA A C 1
ATOM 883 O O . ALA A 1 113 ? 4.495 6.236 7.571 1.00 93.31 113 ALA A O 1
ATOM 884 N N . SER A 1 114 ? 2.884 4.886 6.821 1.00 95.44 114 SER A N 1
ATOM 885 C CA . SER A 1 114 ? 3.364 3.700 7.541 1.00 95.44 114 SER A CA 1
ATOM 886 C C . SER A 1 114 ? 4.491 2.949 6.819 1.00 95.44 114 SER A C 1
ATOM 888 O O . SER A 1 114 ? 4.916 1.892 7.289 1.00 95.44 114 SER A O 1
ATOM 890 N N . VAL A 1 115 ? 4.954 3.441 5.667 1.00 94.12 115 VAL A N 1
ATOM 891 C CA . VAL A 1 115 ? 6.028 2.827 4.880 1.00 94.12 115 VAL A CA 1
ATOM 892 C C . VAL A 1 115 ? 6.858 3.889 4.160 1.00 94.12 115 VAL A C 1
ATOM 894 O O . VAL A 1 115 ? 6.348 4.923 3.738 1.00 94.12 115 VAL A O 1
ATOM 897 N N . VAL A 1 116 ? 8.151 3.613 3.991 1.00 91.56 116 VAL A N 1
ATOM 898 C CA . VAL A 1 116 ? 9.055 4.394 3.141 1.00 91.56 116 VAL A CA 1
ATOM 899 C C . VAL A 1 116 ? 9.723 3.442 2.154 1.00 91.56 116 VAL A C 1
ATOM 901 O O . VAL A 1 116 ? 10.305 2.437 2.561 1.00 91.56 116 VAL A O 1
ATOM 904 N N . GLY A 1 117 ? 9.654 3.760 0.860 1.00 90.38 117 GLY A N 1
ATOM 905 C CA . GLY A 1 117 ? 10.244 2.949 -0.209 1.00 90.38 117 GLY A CA 1
ATOM 906 C C . GLY A 1 117 ? 9.251 2.001 -0.901 1.00 90.38 117 GLY A C 1
ATOM 907 O O . GLY A 1 117 ? 8.042 2.183 -0.775 1.00 90.38 117 GLY A O 1
ATOM 908 N N . PRO A 1 118 ? 9.741 1.001 -1.666 1.00 91.00 118 PRO A N 1
ATOM 909 C CA . PRO A 1 118 ? 8.898 0.157 -2.525 1.00 91.00 118 PRO A CA 1
ATOM 910 C C . PRO A 1 118 ? 7.809 -0.615 -1.765 1.00 91.00 118 PRO A C 1
ATOM 912 O O . PRO A 1 118 ? 6.709 -0.807 -2.289 1.00 91.00 118 PRO A O 1
ATOM 915 N N . GLY A 1 119 ? 8.094 -0.984 -0.513 1.00 93.81 119 GLY A N 1
ATOM 916 C CA . GLY A 1 119 ? 7.084 -1.390 0.460 1.00 93.81 119 GLY A CA 1
ATOM 917 C C . GLY A 1 119 ? 6.678 -2.860 0.414 1.00 93.81 119 GLY A C 1
ATOM 918 O O . GLY A 1 119 ? 5.546 -3.168 0.7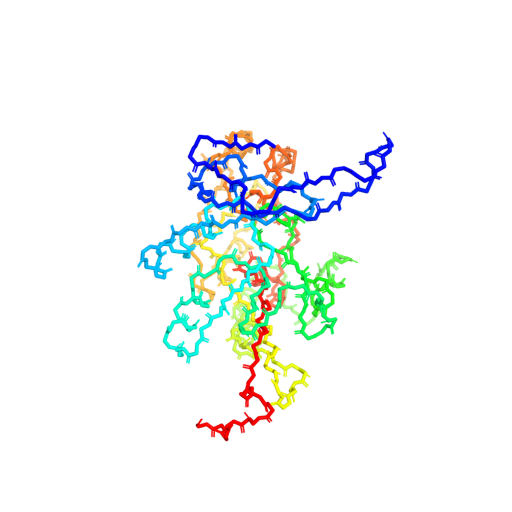87 1.00 93.81 119 GLY A O 1
ATOM 919 N N . ALA A 1 120 ? 7.562 -3.773 -0.014 1.00 97.06 120 ALA A N 1
ATOM 920 C CA . ALA A 1 120 ? 7.293 -5.197 0.203 1.00 97.06 120 ALA A CA 1
ATOM 921 C C . ALA A 1 120 ? 7.300 -5.516 1.706 1.00 97.06 120 ALA A C 1
ATOM 923 O O . ALA A 1 120 ? 8.068 -4.933 2.479 1.00 97.06 120 ALA A O 1
ATOM 924 N N . LYS A 1 121 ? 6.437 -6.439 2.127 1.00 98.50 121 LYS A N 1
ATOM 925 C CA . LYS A 1 121 ? 6.171 -6.733 3.535 1.00 98.50 121 LYS A CA 1
ATOM 926 C C . LYS A 1 121 ? 7.234 -7.628 4.146 1.00 98.50 121 LYS A C 1
ATOM 928 O O . LYS A 1 121 ? 7.600 -8.660 3.583 1.00 98.50 121 LYS A O 1
ATOM 933 N N . ALA A 1 122 ? 7.664 -7.300 5.361 1.00 98.44 122 ALA A N 1
ATOM 934 C CA . ALA A 1 122 ? 8.534 -8.169 6.140 1.00 98.44 122 ALA A CA 1
ATOM 935 C C . ALA A 1 122 ? 7.851 -9.525 6.391 1.00 98.44 122 ALA A C 1
ATOM 937 O O . ALA A 1 122 ? 6.657 -9.600 6.694 1.00 98.44 122 ALA A O 1
ATOM 938 N N . GLY A 1 123 ? 8.607 -10.614 6.234 1.00 97.69 123 GLY A N 1
ATOM 939 C CA . GLY A 1 123 ? 8.062 -11.973 6.301 1.00 97.69 123 GLY A CA 1
ATOM 940 C C . GLY A 1 123 ? 7.185 -12.373 5.105 1.00 97.69 123 GLY A C 1
ATOM 941 O O . GLY A 1 123 ? 6.561 -13.434 5.161 1.00 97.69 123 GLY A O 1
ATOM 942 N N . GLY A 1 124 ? 7.127 -11.540 4.060 1.00 97.62 124 GLY A N 1
ATOM 943 C CA . GLY A 1 124 ? 6.522 -11.824 2.760 1.00 97.62 124 GLY A CA 1
ATOM 944 C C . GLY A 1 124 ? 7.544 -12.274 1.707 1.00 97.62 124 GLY A C 1
ATOM 945 O O . GLY A 1 124 ? 8.754 -12.241 1.957 1.00 97.62 124 GLY A O 1
ATOM 946 N N . PRO A 1 125 ? 7.069 -12.709 0.527 1.00 97.00 125 PRO A N 1
ATOM 947 C CA . PRO A 1 125 ? 7.912 -13.313 -0.505 1.00 97.00 125 PRO A CA 1
ATOM 948 C C . PRO A 1 125 ? 8.877 -12.318 -1.167 1.00 97.00 125 PRO A C 1
ATOM 950 O O . PRO A 1 125 ? 9.969 -12.712 -1.573 1.00 97.00 125 PRO A O 1
ATOM 953 N N . ASP A 1 126 ? 8.517 -11.035 -1.246 1.00 97.38 126 ASP A N 1
ATOM 954 C CA . ASP A 1 126 ? 9.298 -10.035 -1.984 1.00 97.38 126 ASP A CA 1
ATOM 955 C C . ASP A 1 126 ? 10.286 -9.242 -1.116 1.00 97.38 126 ASP A C 1
ATOM 957 O O . ASP A 1 126 ? 11.074 -8.458 -1.642 1.00 97.38 126 ASP A O 1
ATOM 961 N N . TYR A 1 127 ? 10.313 -9.458 0.204 1.00 98.06 127 TYR A N 1
ATOM 962 C CA . TYR A 1 127 ? 11.110 -8.619 1.106 1.00 98.06 127 TYR A CA 1
ATOM 963 C C . TYR A 1 127 ? 12.613 -8.694 0.829 1.00 98.06 127 TYR A C 1
ATOM 965 O O . TYR A 1 127 ? 13.267 -7.667 0.651 1.00 98.06 127 TYR A O 1
ATOM 973 N N . VAL A 1 128 ? 13.156 -9.914 0.754 1.00 97.94 128 VAL A N 1
ATOM 974 C CA . VAL A 1 128 ? 14.589 -10.151 0.511 1.00 97.94 128 VAL A CA 1
ATOM 975 C C . VAL A 1 128 ? 14.999 -9.643 -0.870 1.00 97.94 128 VAL A C 1
ATOM 977 O O . VAL A 1 1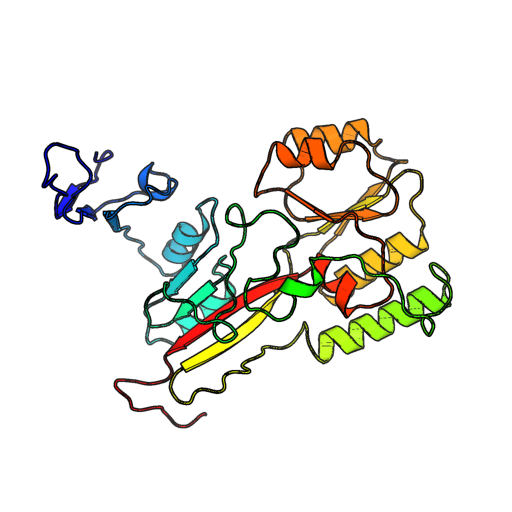28 ? 16.094 -9.114 -1.028 1.00 97.94 128 VAL A O 1
ATOM 980 N N . ALA A 1 129 ? 14.103 -9.730 -1.856 1.00 95.62 129 ALA A N 1
ATOM 981 C CA . ALA A 1 129 ? 14.355 -9.273 -3.220 1.00 95.62 129 ALA A CA 1
ATOM 982 C C . ALA A 1 129 ? 14.609 -7.757 -3.325 1.00 95.62 129 ALA A C 1
ATOM 984 O O . ALA A 1 129 ? 15.152 -7.310 -4.334 1.00 95.62 129 ALA A O 1
ATOM 985 N N . GLN A 1 130 ? 14.254 -6.972 -2.302 1.00 94.81 130 GLN A N 1
ATOM 986 C CA . GLN A 1 130 ? 14.571 -5.541 -2.233 1.00 94.81 130 GLN A CA 1
ATOM 987 C C . GLN A 1 130 ? 16.029 -5.273 -1.826 1.00 94.81 130 GLN A C 1
ATOM 989 O O . GLN A 1 130 ? 16.551 -4.194 -2.096 1.00 94.81 130 GLN A O 1
ATOM 994 N N . ALA A 1 131 ? 16.705 -6.234 -1.188 1.00 95.00 131 ALA A N 1
ATOM 995 C CA . ALA A 1 131 ? 18.083 -6.100 -0.715 1.00 95.00 131 ALA A CA 1
ATOM 996 C C . ALA A 1 131 ? 19.103 -6.399 -1.829 1.00 95.00 131 ALA A C 1
ATOM 998 O O . ALA A 1 131 ? 20.023 -7.198 -1.658 1.00 95.00 131 ALA A O 1
ATOM 999 N N . GLY A 1 132 ? 18.930 -5.779 -2.997 1.00 93.94 132 GLY A N 1
ATOM 1000 C CA . GLY A 1 132 ? 19.788 -6.015 -4.150 1.00 93.94 132 GLY A CA 1
ATOM 1001 C C . GLY A 1 132 ? 19.392 -5.210 -5.380 1.00 93.94 132 GLY A C 1
ATOM 1002 O O . GLY A 1 132 ? 18.561 -4.306 -5.328 1.00 93.94 132 GLY A O 1
ATOM 1003 N N . ARG A 1 133 ? 20.019 -5.551 -6.505 1.00 94.06 133 ARG A N 1
ATOM 1004 C CA . ARG A 1 133 ? 19.680 -5.028 -7.829 1.00 94.06 133 ARG A CA 1
ATOM 1005 C C . ARG A 1 133 ? 19.265 -6.184 -8.723 1.00 94.06 133 ARG A C 1
ATOM 1007 O O . ARG A 1 133 ? 19.754 -7.299 -8.563 1.00 94.06 133 ARG A O 1
ATOM 1014 N N . TRP A 1 134 ? 18.387 -5.882 -9.665 1.00 96.50 134 TRP A N 1
ATOM 1015 C CA . TRP A 1 134 ? 17.904 -6.821 -10.667 1.00 96.50 134 TRP A CA 1
ATOM 1016 C C . TRP A 1 134 ? 18.351 -6.350 -12.049 1.00 96.50 134 TRP A C 1
ATOM 1018 O O . TRP A 1 134 ? 18.438 -5.148 -12.299 1.00 96.50 134 TRP A O 1
ATOM 1028 N N . SER A 1 135 ? 18.633 -7.304 -12.925 1.00 96.62 135 SER A N 1
ATOM 1029 C CA . SER A 1 135 ? 18.896 -7.103 -14.347 1.00 96.62 135 SER A CA 1
ATOM 1030 C C . SER A 1 135 ? 18.130 -8.160 -15.129 1.00 96.62 135 SER A C 1
ATOM 1032 O O . SER A 1 135 ? 17.793 -9.210 -14.572 1.00 96.62 135 SER A O 1
ATOM 1034 N N . ASP A 1 136 ? 17.872 -7.897 -16.406 1.00 97.31 136 ASP A N 1
ATOM 1035 C CA . ASP A 1 136 ? 17.294 -8.911 -17.279 1.00 97.31 136 ASP A CA 1
ATOM 1036 C C . ASP A 1 136 ? 18.216 -10.133 -17.377 1.00 97.31 136 ASP A C 1
ATOM 1038 O O . ASP A 1 136 ? 19.445 -10.032 -17.269 1.00 97.31 136 ASP A O 1
ATOM 1042 N N . ALA A 1 137 ? 17.596 -11.305 -17.504 1.00 95.31 137 ALA A N 1
ATOM 1043 C CA . ALA A 1 137 ? 18.301 -12.570 -17.630 1.00 95.31 137 ALA A CA 1
ATOM 1044 C C . ALA A 1 137 ? 18.873 -12.741 -19.055 1.00 95.31 137 ALA A C 1
ATOM 1046 O O . ALA A 1 137 ? 18.384 -12.100 -19.986 1.00 95.31 137 ALA A O 1
ATOM 1047 N N . PRO A 1 138 ? 19.893 -13.600 -19.260 1.00 95.25 138 PRO A N 1
ATOM 1048 C CA . PRO A 1 138 ? 20.556 -13.749 -20.563 1.00 95.25 138 PRO A CA 1
ATOM 1049 C C . PRO A 1 138 ? 19.664 -14.242 -21.712 1.00 95.25 138 PRO A C 1
ATOM 1051 O O . PRO A 1 138 ? 20.044 -14.123 -22.871 1.00 95.25 138 PRO A O 1
ATOM 1054 N N . ASP A 1 139 ? 18.524 -14.851 -21.396 1.00 94.88 139 ASP A N 1
ATOM 1055 C CA . ASP A 1 139 ? 17.533 -15.373 -22.340 1.00 94.88 139 ASP A CA 1
ATOM 1056 C C . ASP A 1 139 ? 16.457 -14.346 -22.731 1.00 94.88 139 ASP A C 1
ATOM 1058 O O . ASP A 1 139 ? 15.660 -14.596 -23.638 1.00 94.88 139 ASP A O 1
ATOM 1062 N N . VAL A 1 140 ? 16.446 -13.179 -22.085 1.00 97.62 140 VAL A N 1
ATOM 1063 C CA . VAL A 1 140 ? 15.633 -12.036 -22.501 1.00 97.62 140 VAL A CA 1
ATOM 1064 C C . VAL A 1 140 ? 16.276 -11.404 -23.748 1.00 97.62 140 VAL A C 1
ATOM 1066 O O . VAL A 1 140 ? 17.501 -11.266 -23.791 1.00 97.62 140 VAL A O 1
ATOM 1069 N N . PRO A 1 141 ? 15.491 -10.998 -24.770 1.00 98.25 141 PRO A N 1
ATOM 1070 C CA . PRO A 1 141 ? 16.027 -10.281 -25.928 1.00 98.25 141 PRO A CA 1
ATOM 1071 C C . PRO A 1 141 ? 16.810 -9.018 -25.543 1.00 98.25 141 PRO A C 1
ATOM 1073 O O . PRO A 1 141 ? 16.656 -8.485 -24.448 1.00 98.25 141 PRO A O 1
ATOM 1076 N N . GLU A 1 142 ? 17.625 -8.505 -26.466 1.00 97.75 142 GLU A N 1
ATOM 1077 C CA . GLU A 1 142 ? 18.424 -7.297 -26.232 1.00 97.75 142 GLU A CA 1
ATOM 1078 C C . GLU A 1 142 ? 17.554 -6.122 -25.758 1.00 97.75 142 GLU A C 1
ATOM 1080 O O . GLU A 1 142 ? 16.535 -5.798 -26.378 1.00 97.75 142 GLU A O 1
ATOM 1085 N N . ALA A 1 143 ? 17.965 -5.496 -24.651 1.00 97.38 143 ALA A N 1
ATOM 1086 C CA . ALA A 1 143 ? 17.196 -4.464 -23.969 1.00 97.38 143 ALA A CA 1
ATOM 1087 C C . ALA A 1 143 ? 16.772 -3.331 -24.911 1.00 97.38 143 ALA A C 1
ATOM 1089 O O . ALA A 1 143 ? 17.545 -2.860 -25.743 1.00 97.38 143 ALA A O 1
ATOM 1090 N N . PHE A 1 144 ? 15.534 -2.868 -24.734 1.00 97.44 144 PHE A N 1
ATOM 1091 C CA . PHE A 1 144 ? 14.952 -1.733 -25.461 1.00 97.44 144 PHE A CA 1
ATOM 1092 C C . PHE A 1 144 ? 14.770 -1.926 -26.976 1.00 97.44 144 PHE A C 1
ATOM 1094 O O . PHE A 1 144 ? 14.475 -0.961 -27.685 1.00 97.44 144 PHE A O 1
ATOM 1101 N N . THR A 1 145 ? 14.866 -3.162 -27.467 1.00 98.44 145 THR A N 1
ATOM 1102 C CA . THR A 1 145 ? 14.407 -3.545 -28.810 1.00 98.44 145 THR A CA 1
ATOM 1103 C C . THR A 1 145 ? 12.905 -3.855 -28.828 1.00 98.44 145 THR A C 1
ATOM 1105 O O . THR A 1 145 ? 12.297 -4.128 -27.788 1.00 98.44 145 THR A O 1
ATOM 1108 N N . ASP A 1 146 ? 12.301 -3.898 -30.018 1.00 98.50 146 ASP A N 1
ATOM 1109 C CA . ASP A 1 146 ? 10.901 -4.321 -30.183 1.00 98.50 146 ASP A CA 1
ATOM 1110 C C . ASP A 1 146 ? 10.668 -5.755 -29.683 1.00 98.50 146 ASP A C 1
ATOM 1112 O O . ASP A 1 146 ? 9.638 -6.056 -29.078 1.00 98.50 146 ASP A O 1
ATOM 1116 N N . ALA A 1 147 ? 11.650 -6.641 -29.886 1.00 98.56 147 ALA A N 1
ATOM 1117 C CA . ALA A 1 147 ? 11.600 -8.017 -29.399 1.00 98.56 147 ALA A CA 1
ATOM 1118 C C . ALA A 1 147 ? 11.588 -8.075 -27.863 1.00 98.56 147 ALA A C 1
ATOM 1120 O O . ALA A 1 147 ? 10.832 -8.856 -27.287 1.00 98.56 147 ALA A O 1
ATOM 1121 N N . TRP A 1 148 ? 12.379 -7.227 -27.199 1.00 98.75 148 TRP A N 1
ATOM 1122 C CA . TRP A 1 148 ? 12.395 -7.115 -25.739 1.00 98.75 148 TRP A CA 1
ATOM 1123 C C . TRP A 1 148 ? 11.071 -6.588 -25.188 1.00 98.75 148 TRP A C 1
ATOM 1125 O O . TRP A 1 148 ? 10.543 -7.147 -24.228 1.00 98.75 148 TRP A O 1
ATOM 1135 N N . LEU A 1 149 ? 10.481 -5.575 -25.829 1.00 98.88 149 LEU A N 1
ATOM 1136 C CA . LEU A 1 149 ? 9.184 -5.041 -25.411 1.00 98.88 149 LEU A CA 1
ATOM 1137 C C . LEU A 1 149 ? 8.061 -6.074 -25.589 1.00 98.88 149 LEU A C 1
ATOM 1139 O O . LEU A 1 149 ? 7.247 -6.262 -24.685 1.00 98.88 149 LEU A O 1
ATOM 1143 N N . ALA A 1 150 ? 8.028 -6.775 -26.725 1.00 98.69 150 ALA A N 1
ATOM 1144 C CA . ALA A 1 150 ? 7.055 -7.839 -26.965 1.00 98.69 150 ALA A CA 1
ATOM 1145 C C . ALA A 1 150 ? 7.196 -8.981 -25.945 1.00 98.69 150 ALA A C 1
ATOM 1147 O O . ALA A 1 150 ? 6.192 -9.476 -25.428 1.00 98.69 150 ALA A O 1
ATOM 1148 N N . TRP A 1 151 ? 8.436 -9.358 -25.613 1.00 98.56 151 TRP A N 1
ATOM 1149 C CA . TRP A 1 151 ? 8.723 -10.338 -24.568 1.00 98.56 151 TRP A CA 1
ATOM 1150 C C . TRP A 1 151 ? 8.212 -9.863 -23.201 1.00 98.56 151 TRP A C 1
ATOM 1152 O O . TRP A 1 151 ? 7.513 -10.612 -22.521 1.00 98.56 151 TRP A O 1
ATOM 1162 N N . ALA A 1 152 ? 8.476 -8.605 -22.828 1.00 98.81 152 ALA A N 1
ATOM 1163 C CA . ALA A 1 152 ? 8.037 -8.023 -21.559 1.00 98.81 152 ALA A CA 1
ATOM 1164 C C . ALA A 1 152 ? 6.506 -8.026 -21.415 1.00 98.81 152 ALA A C 1
ATOM 1166 O O . ALA A 1 152 ? 5.980 -8.409 -20.375 1.00 98.81 152 ALA A O 1
ATOM 1167 N N . ILE A 1 153 ? 5.778 -7.669 -22.478 1.00 98.81 153 ILE A N 1
ATOM 1168 C CA . ILE A 1 153 ? 4.305 -7.666 -22.492 1.00 98.81 153 ILE A CA 1
ATOM 1169 C C . ILE A 1 153 ? 3.734 -9.081 -22.310 1.00 98.81 153 ILE A C 1
ATOM 1171 O O . ILE A 1 153 ? 2.712 -9.261 -21.638 1.00 98.81 153 ILE A O 1
ATOM 1175 N N . ALA A 1 154 ? 4.378 -10.088 -22.906 1.00 98.56 154 ALA A N 1
ATOM 1176 C CA . ALA A 1 154 ? 3.990 -11.483 -22.735 1.00 98.56 154 ALA A CA 1
ATOM 1177 C C . ALA A 1 154 ? 4.299 -11.993 -21.315 1.00 98.56 154 ALA A C 1
ATOM 1179 O O . ALA A 1 154 ? 3.476 -12.695 -20.722 1.00 98.56 154 ALA A O 1
ATOM 1180 N N . ASP A 1 155 ? 5.445 -11.613 -20.742 1.00 98.69 155 ASP A N 1
ATOM 1181 C CA . ASP A 1 155 ? 5.797 -11.973 -19.366 1.00 98.69 155 ASP A CA 1
ATOM 1182 C C . ASP A 1 155 ? 4.882 -11.289 -18.339 1.00 98.69 155 ASP A C 1
ATOM 1184 O O . ASP A 1 155 ? 4.479 -11.924 -17.366 1.00 98.69 155 ASP A O 1
ATOM 1188 N N . ASP A 1 156 ? 4.475 -10.041 -18.586 1.00 98.81 156 ASP A N 1
ATOM 1189 C CA . ASP A 1 156 ? 3.498 -9.321 -17.764 1.00 98.81 156 ASP A CA 1
ATOM 1190 C C . ASP A 1 156 ? 2.169 -10.083 -17.666 1.00 98.81 156 ASP A C 1
ATOM 1192 O O . ASP A 1 156 ? 1.634 -10.245 -16.571 1.00 98.81 156 ASP A O 1
ATOM 1196 N N . GLU A 1 157 ? 1.641 -10.586 -18.790 1.00 98.56 157 GLU A N 1
ATOM 1197 C CA . GLU A 1 157 ? 0.438 -11.435 -18.797 1.00 98.56 157 GLU A CA 1
ATOM 1198 C C . GLU A 1 157 ? 0.649 -12.698 -17.961 1.00 98.56 157 GLU A C 1
ATOM 1200 O O . GLU A 1 157 ? -0.160 -13.019 -17.091 1.00 98.56 157 GLU A O 1
ATOM 1205 N N . ARG A 1 158 ? 1.761 -13.402 -18.198 1.00 98.31 158 ARG A N 1
ATOM 1206 C CA . ARG A 1 158 ? 2.083 -14.649 -17.500 1.00 98.31 158 ARG A CA 1
ATOM 1207 C C . ARG A 1 158 ? 2.161 -14.436 -15.988 1.00 98.31 158 ARG A C 1
ATOM 1209 O O . ARG A 1 158 ? 1.591 -15.219 -15.232 1.00 98.31 158 ARG A O 1
ATOM 1216 N N . VAL A 1 159 ? 2.868 -13.397 -15.545 1.00 98.50 159 VAL A N 1
ATOM 1217 C CA . VAL A 1 159 ? 3.048 -13.067 -14.125 1.00 98.50 159 VAL A CA 1
ATOM 1218 C C . VAL A 1 159 ? 1.741 -12.601 -13.499 1.00 98.50 159 VAL A C 1
ATOM 1220 O O . VAL A 1 159 ? 1.417 -13.026 -12.392 1.00 98.50 159 VAL A O 1
ATOM 1223 N N . TRP A 1 160 ? 0.976 -11.755 -14.186 1.00 98.56 160 TRP A N 1
ATOM 1224 C CA . TRP A 1 160 ? -0.306 -11.285 -13.674 1.00 98.56 160 TRP A CA 1
ATOM 1225 C C . TRP A 1 160 ? -1.273 -12.452 -13.467 1.00 98.56 160 TRP A C 1
ATOM 1227 O O . TRP A 1 160 ? -1.778 -12.653 -12.365 1.00 98.56 160 TRP A O 1
ATOM 1237 N N . SER A 1 161 ? -1.455 -13.287 -14.487 1.00 97.94 161 SER A N 1
ATOM 1238 C CA . SER A 1 161 ? -2.402 -14.402 -14.448 1.00 97.94 161 SER A CA 1
ATOM 1239 C C . SER A 1 161 ? -1.991 -15.527 -13.490 1.00 97.94 161 SER A C 1
ATOM 1241 O O . SER A 1 161 ? -2.859 -16.202 -12.927 1.00 97.94 161 SER A O 1
ATOM 1243 N N . ALA A 1 162 ? -0.688 -15.739 -13.278 1.00 97.44 162 ALA A N 1
ATOM 1244 C CA . ALA A 1 162 ? -0.188 -16.802 -12.405 1.00 97.44 162 ALA A CA 1
ATOM 1245 C C . ALA A 1 162 ? 0.014 -16.375 -10.942 1.00 97.44 162 ALA A C 1
ATOM 1247 O O . ALA A 1 162 ? 0.008 -17.240 -10.067 1.00 97.44 162 ALA A O 1
ATOM 1248 N N . ASP A 1 163 ? 0.228 -15.085 -10.673 1.00 97.31 163 ASP A N 1
ATOM 1249 C CA . ASP A 1 163 ? 0.805 -14.643 -9.402 1.00 97.31 163 ASP A CA 1
ATOM 1250 C C . ASP A 1 163 ? 0.210 -13.318 -8.901 1.00 97.31 163 ASP A C 1
ATOM 1252 O O . ASP A 1 163 ? -0.620 -13.332 -7.994 1.00 97.31 163 ASP A O 1
ATOM 1256 N N . LEU A 1 164 ? 0.569 -12.176 -9.497 1.00 98.19 164 LEU A N 1
ATOM 1257 C CA . LEU A 1 164 ? 0.200 -10.858 -8.951 1.00 98.19 164 LEU A CA 1
ATOM 1258 C C . LEU A 1 164 ? -1.301 -10.544 -9.049 1.00 98.19 164 LEU A C 1
ATOM 1260 O O . LEU A 1 164 ? -1.810 -9.747 -8.269 1.00 98.19 164 LEU A O 1
ATOM 1264 N N . GLY A 1 165 ? -2.015 -11.173 -9.982 1.00 97.31 165 GLY A N 1
ATOM 1265 C CA . GLY A 1 165 ? -3.467 -11.071 -10.126 1.00 97.31 165 GLY A CA 1
ATOM 1266 C C . GLY A 1 165 ? -4.248 -12.100 -9.303 1.00 97.31 165 GLY A C 1
ATOM 1267 O O . GLY A 1 165 ? -5.448 -12.251 -9.527 1.00 97.31 165 GLY A O 1
ATOM 1268 N N . ARG A 1 166 ? -3.594 -12.848 -8.401 1.00 97.56 166 ARG A N 1
ATOM 1269 C CA . ARG A 1 166 ? -4.220 -13.893 -7.578 1.00 97.56 166 ARG A CA 1
ATOM 1270 C C . ARG A 1 166 ? -4.001 -13.660 -6.085 1.00 97.56 166 ARG A C 1
ATOM 1272 O O . ARG A 1 166 ? -3.006 -13.079 -5.659 1.00 97.56 166 ARG A O 1
ATOM 1279 N N . ASP A 1 167 ? -4.928 -14.203 -5.309 1.00 98.00 167 ASP A N 1
ATOM 1280 C CA . ASP A 1 167 ? -4.854 -14.286 -3.855 1.00 98.00 167 ASP A CA 1
ATOM 1281 C C . ASP A 1 167 ? -4.093 -15.553 -3.433 1.00 98.00 167 ASP A C 1
ATOM 1283 O O . ASP A 1 167 ? -4.298 -16.634 -3.996 1.00 98.00 167 ASP A O 1
ATOM 1287 N N . HIS A 1 168 ? -3.228 -15.432 -2.423 1.00 98.25 168 HIS A N 1
ATOM 1288 C CA . HIS A 1 168 ? -2.345 -16.505 -1.958 1.00 98.25 168 HIS A CA 1
ATOM 1289 C C . HIS A 1 168 ? -2.538 -16.780 -0.466 1.00 98.25 168 HIS A C 1
ATOM 1291 O O . HIS A 1 168 ? -2.173 -15.947 0.357 1.00 98.25 168 HIS A O 1
ATOM 1297 N N . ASP A 1 169 ? -3.012 -17.973 -0.098 1.00 98.00 169 ASP A N 1
ATOM 1298 C CA . ASP A 1 169 ? -2.997 -18.456 1.293 1.00 98.00 169 ASP A CA 1
ATOM 1299 C C . ASP A 1 169 ? -2.090 -19.689 1.428 1.00 98.00 169 ASP A C 1
ATOM 1301 O O . ASP A 1 169 ? -2.553 -20.831 1.377 1.00 98.00 169 ASP A O 1
ATOM 1305 N N . PRO A 1 170 ? -0.769 -19.494 1.593 1.00 93.69 170 PRO A N 1
ATOM 1306 C CA . PRO A 1 170 ? 0.163 -20.603 1.753 1.00 93.69 170 PRO A CA 1
ATOM 1307 C C . PRO A 1 170 ? 0.055 -21.286 3.125 1.00 93.69 170 PRO A C 1
ATOM 1309 O O . PRO A 1 170 ? 0.736 -22.288 3.346 1.00 93.69 170 PRO A O 1
ATOM 1312 N N . SER A 1 171 ? -0.708 -20.724 4.070 1.00 94.25 171 SER A N 1
ATOM 1313 C CA . SER A 1 171 ? -0.861 -21.285 5.414 1.00 94.25 171 SER A CA 1
ATOM 1314 C C . SER A 1 171 ? -1.932 -22.370 5.462 1.00 94.25 171 SER A C 1
ATOM 1316 O O . SER A 1 171 ? -1.769 -23.329 6.218 1.00 94.25 171 SER A O 1
ATOM 1318 N N . ALA A 1 172 ? -2.989 -22.214 4.652 1.00 94.31 172 ALA A N 1
ATOM 1319 C CA . ALA A 1 172 ? -4.102 -23.147 4.495 1.00 94.31 172 ALA A CA 1
ATOM 1320 C C . ALA A 1 172 ? -4.647 -23.673 5.837 1.00 94.31 172 ALA A C 1
ATOM 1322 O O . ALA A 1 172 ? -4.932 -24.864 5.995 1.00 94.31 172 ALA A O 1
ATOM 1323 N N . LEU A 1 173 ? -4.744 -22.798 6.844 1.00 96.62 173 LEU A N 1
ATOM 1324 C CA . LEU A 1 173 ? -5.221 -23.197 8.162 1.00 96.62 173 LEU A CA 1
ATOM 1325 C C . LEU A 1 173 ? -6.729 -23.434 8.121 1.00 96.62 173 LEU A C 1
ATOM 1327 O O . LEU A 1 173 ? -7.490 -22.661 7.550 1.00 96.62 173 LEU A O 1
ATOM 1331 N N . HIS A 1 174 ? -7.180 -24.473 8.820 1.00 94.81 174 HIS A N 1
ATOM 1332 C CA . HIS A 1 174 ? -8.602 -24.815 8.867 1.00 94.81 174 HIS A CA 1
ATOM 1333 C C . HIS A 1 174 ? -9.471 -23.714 9.505 1.00 94.81 174 HIS A C 1
ATOM 1335 O O . HIS A 1 174 ? -10.615 -23.509 9.118 1.00 94.81 174 HIS A O 1
ATOM 1341 N N . ALA A 1 175 ? -8.926 -23.017 10.502 1.00 96.56 175 ALA A N 1
ATOM 1342 C CA . ALA A 1 175 ? -9.674 -22.123 11.382 1.00 96.56 175 ALA A CA 1
ATOM 1343 C C . ALA A 1 175 ? -9.540 -20.632 11.001 1.00 96.56 175 ALA A C 1
ATOM 1345 O O . ALA A 1 175 ? -10.225 -19.781 11.572 1.00 96.56 175 ALA A O 1
ATOM 1346 N N . GLU A 1 176 ? -8.651 -20.307 10.060 1.00 98.25 176 GLU A N 1
ATOM 1347 C CA . GLU A 1 176 ? -8.216 -18.942 9.765 1.00 98.25 176 GLU A CA 1
ATOM 1348 C C . GLU A 1 176 ? -7.706 -18.843 8.323 1.00 98.25 176 GLU A C 1
ATOM 1350 O O . GLU A 1 176 ? -6.748 -19.524 7.969 1.00 98.25 176 GLU A O 1
ATOM 1355 N N . ALA A 1 177 ? -8.308 -17.968 7.519 1.00 97.88 177 ALA A N 1
ATOM 1356 C CA . ALA A 1 177 ? -7.782 -17.619 6.204 1.00 97.88 177 ALA A CA 1
ATOM 1357 C C . ALA A 1 177 ? -6.717 -16.529 6.348 1.00 97.88 177 ALA A C 1
ATOM 1359 O O . ALA A 1 177 ? -6.910 -15.564 7.091 1.00 97.88 177 ALA A O 1
ATOM 1360 N N . ASN A 1 178 ? -5.609 -16.677 5.628 1.00 98.56 178 ASN A N 1
ATOM 1361 C CA . ASN A 1 178 ? -4.453 -15.787 5.655 1.00 98.56 178 ASN A CA 1
ATOM 1362 C C . ASN A 1 178 ? -3.980 -15.494 4.238 1.00 98.56 178 ASN A C 1
ATOM 1364 O O . ASN A 1 178 ? -3.056 -16.118 3.718 1.00 98.56 178 ASN A O 1
ATOM 1368 N N . VAL A 1 179 ? -4.650 -14.536 3.619 1.00 98.62 179 VAL A N 1
ATOM 1369 C CA . VAL A 1 179 ? -4.473 -14.207 2.214 1.00 98.62 179 VAL A CA 1
ATOM 1370 C C . VAL A 1 179 ? -3.449 -13.090 2.070 1.00 98.62 179 VAL A C 1
ATOM 1372 O O . VAL A 1 179 ? -3.609 -12.010 2.634 1.00 98.62 179 VAL A O 1
ATOM 1375 N N . LEU A 1 180 ? -2.416 -13.323 1.270 1.00 98.75 180 LEU A N 1
ATOM 1376 C CA . LEU A 1 180 ? -1.607 -12.278 0.660 1.00 98.75 180 LEU A CA 1
ATOM 1377 C C . LEU A 1 180 ? -2.168 -11.988 -0.733 1.00 98.75 180 LEU A C 1
ATOM 1379 O O . LEU A 1 180 ? -2.262 -12.890 -1.562 1.00 98.75 180 LEU A O 1
ATOM 1383 N N . ARG A 1 181 ? -2.500 -10.727 -0.996 1.00 98.50 181 ARG A N 1
ATOM 1384 C CA . ARG A 1 181 ? -2.916 -10.243 -2.317 1.00 98.50 181 ARG A CA 1
ATOM 1385 C C . ARG A 1 181 ? -2.144 -8.993 -2.712 1.00 98.50 181 ARG A C 1
ATOM 1387 O O . ARG A 1 181 ? -1.553 -8.323 -1.862 1.00 98.50 181 ARG A O 1
ATOM 1394 N N . TYR A 1 182 ? -2.194 -8.642 -3.989 1.00 98.56 182 TYR A N 1
ATOM 1395 C CA . TYR A 1 182 ? -1.587 -7.425 -4.520 1.00 98.56 182 TYR A CA 1
ATOM 1396 C C . TYR A 1 182 ? -2.690 -6.465 -4.977 1.00 98.56 182 TYR A C 1
ATOM 1398 O O . TYR A 1 182 ? -3.536 -6.805 -5.798 1.00 98.56 182 TYR A O 1
ATOM 1406 N N . ARG A 1 183 ? -2.711 -5.253 -4.417 1.00 97.94 183 ARG A N 1
ATOM 1407 C CA . ARG A 1 183 ? -3.658 -4.189 -4.773 1.00 97.94 183 ARG A CA 1
ATOM 1408 C C . ARG A 1 183 ? -2.975 -3.175 -5.665 1.00 97.94 183 ARG A C 1
ATOM 1410 O O . ARG A 1 183 ? -1.868 -2.733 -5.371 1.00 97.94 183 ARG A O 1
ATOM 1417 N N . THR A 1 184 ? -3.638 -2.778 -6.736 1.00 97.81 184 THR A N 1
ATOM 1418 C CA . THR A 1 184 ? -3.122 -1.755 -7.640 1.00 97.81 184 THR A CA 1
ATOM 1419 C C . THR A 1 184 ? -2.998 -0.410 -6.925 1.00 97.81 184 THR A C 1
ATOM 1421 O O . THR A 1 184 ? -3.722 -0.099 -5.970 1.00 97.81 184 THR A O 1
ATOM 1424 N N . VAL A 1 185 ? -2.013 0.387 -7.332 1.00 97.00 185 VAL A N 1
ATOM 1425 C CA . VAL A 1 185 ? -1.958 1.795 -6.925 1.00 97.00 185 VAL A CA 1
ATOM 1426 C C . VAL A 1 185 ? -3.013 2.586 -7.702 1.00 97.00 185 VAL A C 1
ATOM 1428 O O . VAL A 1 185 ? -3.288 2.246 -8.850 1.00 97.00 185 VAL A O 1
ATOM 1431 N N . PRO A 1 186 ? -3.609 3.636 -7.110 1.00 95.81 186 PRO A N 1
ATOM 1432 C CA . PRO A 1 186 ? -4.640 4.417 -7.794 1.00 95.81 186 PRO A CA 1
ATOM 1433 C C . PRO A 1 186 ? -4.098 5.161 -9.019 1.00 95.81 186 PRO A C 1
ATOM 1435 O O . PRO A 1 186 ? -4.862 5.477 -9.923 1.00 95.81 186 PRO A O 1
ATOM 1438 N N . HIS A 1 187 ? -2.794 5.453 -9.042 1.00 97.75 187 HIS A N 1
ATOM 1439 C CA . HIS A 1 187 ? -2.119 6.195 -10.101 1.00 97.75 187 HIS A CA 1
ATOM 1440 C C . HIS A 1 187 ? -0.605 5.943 -10.065 1.00 97.75 187 HIS A C 1
ATOM 1442 O O . HIS A 1 187 ? -0.043 5.694 -8.992 1.00 97.75 187 HIS A O 1
ATOM 1448 N N . LEU A 1 188 ? 0.043 6.010 -11.230 1.00 98.50 188 LEU A N 1
ATOM 1449 C CA . LEU A 1 188 ? 1.497 6.029 -11.370 1.00 98.50 188 LEU A CA 1
ATOM 1450 C C . LEU A 1 188 ? 1.947 7.312 -12.082 1.00 98.50 188 LEU A C 1
ATOM 1452 O O . LEU A 1 188 ? 1.539 7.589 -13.210 1.00 98.50 188 LEU A O 1
ATOM 1456 N N . THR A 1 189 ? 2.874 8.048 -11.474 1.00 98.62 189 THR A N 1
ATOM 1457 C CA . THR A 1 189 ? 3.609 9.101 -12.185 1.00 98.62 189 THR A CA 1
ATOM 1458 C C . THR A 1 189 ? 4.875 8.508 -12.790 1.00 98.62 189 THR A C 1
ATOM 1460 O O . THR A 1 189 ? 5.647 7.850 -12.094 1.00 98.62 189 THR A O 1
ATOM 1463 N N . VAL A 1 190 ? 5.120 8.745 -14.076 1.00 98.62 190 VAL A N 1
ATOM 1464 C CA . VAL A 1 190 ? 6.361 8.357 -14.752 1.00 98.62 190 VAL A CA 1
ATOM 1465 C C . VAL A 1 190 ? 7.178 9.609 -15.032 1.00 98.62 190 VAL A C 1
ATOM 1467 O O . VAL A 1 190 ? 6.717 10.496 -15.746 1.00 98.62 190 VAL A O 1
ATOM 1470 N N . ARG A 1 191 ? 8.393 9.684 -14.484 1.00 98.44 191 ARG A N 1
ATOM 1471 C CA . ARG A 1 191 ? 9.363 10.729 -14.827 1.00 98.44 191 ARG A CA 1
ATOM 1472 C C . ARG A 1 191 ? 10.305 10.198 -15.901 1.00 98.44 191 ARG A C 1
ATOM 1474 O O . ARG A 1 191 ? 11.112 9.316 -15.614 1.00 98.44 191 ARG A O 1
ATOM 1481 N N . ALA A 1 192 ? 10.207 10.730 -17.114 1.00 98.31 192 ALA A N 1
ATOM 1482 C CA . ALA A 1 192 ? 11.113 10.431 -18.218 1.00 98.31 192 ALA A CA 1
ATOM 1483 C C . ALA A 1 192 ? 12.199 11.515 -18.308 1.00 98.31 192 ALA A C 1
ATOM 1485 O O . ALA A 1 192 ? 11.919 12.656 -18.678 1.00 98.31 192 ALA A O 1
ATOM 1486 N N . GLY A 1 193 ? 13.427 11.147 -17.940 1.00 97.25 193 GLY A N 1
ATOM 1487 C CA . GLY A 1 193 ? 14.605 12.010 -17.986 1.00 97.25 193 GLY A CA 1
ATOM 1488 C C . GLY A 1 193 ? 15.080 12.352 -19.397 1.00 97.25 193 GLY A C 1
ATOM 1489 O O . GLY A 1 193 ? 14.569 11.837 -20.392 1.00 97.25 193 GLY A O 1
ATOM 1490 N N . SER A 1 194 ? 16.107 13.199 -19.483 1.00 95.69 194 SER A N 1
ATOM 1491 C CA . SER A 1 194 ? 16.724 13.601 -20.764 1.00 95.69 194 SER A CA 1
ATOM 1492 C C . SER A 1 194 ? 17.367 12.451 -21.542 1.00 95.69 194 SER A C 1
ATOM 1494 O O . SER A 1 194 ? 17.452 12.490 -22.767 1.00 95.69 194 SER A O 1
ATOM 1496 N N . ASP A 1 195 ? 17.759 11.399 -20.834 1.00 96.25 195 ASP A N 1
ATOM 1497 C CA . ASP A 1 195 ? 18.319 10.147 -21.332 1.00 96.25 195 ASP A CA 1
ATOM 1498 C C . ASP A 1 195 ? 17.287 9.002 -21.374 1.00 96.25 195 ASP A C 1
ATOM 1500 O O . ASP A 1 195 ? 17.656 7.834 -21.515 1.00 96.25 195 ASP A O 1
ATOM 1504 N N . ALA A 1 196 ? 15.988 9.301 -21.240 1.00 97.50 196 ALA A N 1
ATOM 1505 C CA . ALA A 1 196 ? 14.941 8.286 -21.276 1.00 97.50 196 ALA A CA 1
ATOM 1506 C C . ALA A 1 196 ? 14.878 7.584 -22.642 1.00 97.50 196 ALA A C 1
ATOM 1508 O O . ALA A 1 196 ? 14.684 8.208 -23.686 1.00 97.50 196 ALA A O 1
ATOM 1509 N N . ASN A 1 197 ? 14.976 6.254 -22.631 1.00 97.75 197 ASN A N 1
ATOM 1510 C CA . ASN A 1 197 ? 14.762 5.445 -23.823 1.00 97.75 197 ASN A CA 1
ATOM 1511 C C . ASN A 1 197 ? 13.244 5.309 -24.114 1.00 97.75 197 ASN A C 1
ATOM 1513 O O . ASN A 1 197 ? 12.502 4.886 -23.221 1.00 97.75 197 ASN A O 1
ATOM 1517 N N . PRO A 1 198 ? 12.764 5.599 -25.342 1.00 97.88 198 PRO A N 1
ATOM 1518 C CA . PRO A 1 198 ? 11.338 5.507 -25.679 1.00 97.88 198 PRO A CA 1
ATOM 1519 C C . PRO A 1 198 ? 10.730 4.109 -25.488 1.00 97.88 198 PRO A C 1
ATOM 1521 O O . PRO A 1 198 ? 9.605 3.987 -25.005 1.00 97.88 198 PRO A O 1
ATOM 1524 N N . THR A 1 199 ? 11.472 3.044 -25.800 1.00 98.62 199 THR A N 1
ATOM 1525 C CA . THR A 1 199 ? 11.023 1.658 -25.593 1.00 98.62 199 THR A CA 1
ATOM 1526 C C . THR A 1 199 ? 10.922 1.322 -24.105 1.00 98.62 199 THR A C 1
ATOM 1528 O O . THR A 1 199 ? 10.003 0.619 -23.686 1.00 98.62 199 THR A O 1
ATOM 1531 N N . ALA A 1 200 ? 11.829 1.851 -23.277 1.00 98.56 200 ALA A N 1
ATOM 1532 C CA . ALA A 1 200 ? 11.752 1.701 -21.824 1.00 98.56 200 ALA A CA 1
ATOM 1533 C C . ALA A 1 200 ? 10.502 2.389 -21.250 1.00 98.56 200 ALA A C 1
ATOM 1535 O O . ALA A 1 200 ? 9.812 1.808 -20.412 1.00 98.56 200 ALA A O 1
ATOM 1536 N N . LEU A 1 201 ? 10.179 3.593 -21.736 1.00 98.56 201 LEU A N 1
ATOM 1537 C CA . LEU A 1 201 ? 8.949 4.297 -21.370 1.00 98.56 201 LEU A CA 1
ATOM 1538 C C . LEU A 1 201 ? 7.709 3.479 -21.763 1.00 98.56 201 LEU A C 1
ATOM 1540 O O . LEU A 1 201 ? 6.872 3.194 -20.907 1.00 98.56 201 LEU A O 1
ATOM 1544 N N . ALA A 1 202 ? 7.653 3.001 -23.010 1.00 98.69 202 ALA A N 1
ATOM 1545 C CA . ALA A 1 202 ? 6.564 2.154 -23.494 1.00 98.69 202 ALA A CA 1
ATOM 1546 C C . ALA A 1 202 ? 6.399 0.871 -22.658 1.00 98.69 202 ALA A C 1
ATOM 1548 O O . ALA A 1 202 ? 5.277 0.417 -22.424 1.00 98.69 202 ALA A O 1
ATOM 1549 N N . ARG A 1 203 ? 7.499 0.294 -22.153 1.00 98.75 203 ARG A N 1
ATOM 1550 C CA . ARG A 1 203 ? 7.448 -0.868 -21.257 1.00 98.75 203 ARG A CA 1
ATOM 1551 C C . ARG A 1 203 ? 6.784 -0.546 -19.924 1.00 98.75 203 ARG A C 1
ATOM 1553 O O . ARG A 1 203 ? 5.979 -1.353 -19.452 1.00 98.75 203 ARG A O 1
ATOM 1560 N N . VAL A 1 204 ? 7.139 0.576 -19.295 1.00 98.81 204 VAL A N 1
ATOM 1561 C CA . VAL A 1 204 ? 6.546 0.999 -18.012 1.00 98.81 204 VAL A CA 1
ATOM 1562 C C . VAL A 1 204 ? 5.046 1.241 -18.182 1.00 98.81 204 VAL A C 1
ATOM 1564 O O . VAL A 1 204 ? 4.242 0.756 -17.385 1.00 98.81 204 VAL A O 1
ATOM 1567 N N . GLU A 1 205 ? 4.653 1.917 -19.262 1.00 98.75 205 GLU A N 1
ATOM 1568 C CA . GLU A 1 205 ? 3.243 2.129 -19.599 1.00 98.75 205 GLU A CA 1
ATOM 1569 C C . GLU A 1 205 ? 2.504 0.810 -19.867 1.00 98.75 205 GLU A C 1
ATOM 1571 O O . GLU A 1 205 ? 1.349 0.657 -19.465 1.00 98.75 205 GLU A O 1
ATOM 1576 N N . ALA A 1 206 ? 3.157 -0.168 -20.503 1.00 98.81 206 ALA A N 1
ATOM 1577 C CA . ALA A 1 206 ? 2.585 -1.494 -20.713 1.00 98.81 206 ALA A CA 1
ATOM 1578 C C . ALA A 1 206 ? 2.332 -2.240 -19.389 1.00 98.81 206 ALA A C 1
ATOM 1580 O O . ALA A 1 206 ? 1.260 -2.832 -19.233 1.00 98.81 206 ALA A O 1
ATOM 1581 N N . ALA A 1 207 ? 3.251 -2.144 -18.419 1.00 98.75 207 ALA A N 1
ATOM 1582 C CA . ALA A 1 207 ? 3.081 -2.725 -17.082 1.00 98.75 207 ALA A CA 1
ATOM 1583 C C . ALA A 1 207 ? 1.865 -2.116 -16.363 1.00 98.75 207 ALA A C 1
ATOM 1585 O O . ALA A 1 207 ? 1.012 -2.826 -15.828 1.00 98.75 207 ALA A O 1
ATOM 1586 N N . ALA A 1 208 ? 1.755 -0.784 -16.392 1.00 98.69 208 ALA A N 1
ATOM 1587 C CA . ALA A 1 208 ? 0.633 -0.071 -15.793 1.00 98.69 208 ALA A CA 1
ATOM 1588 C C . ALA A 1 208 ? -0.693 -0.428 -16.477 1.00 98.69 208 ALA A C 1
ATOM 1590 O O . ALA A 1 208 ? -1.681 -0.706 -15.799 1.00 98.69 208 ALA A O 1
ATOM 1591 N N . ARG A 1 209 ? -0.702 -0.528 -17.813 1.00 98.69 209 ARG A N 1
ATOM 1592 C CA . ARG A 1 209 ? -1.874 -0.953 -18.589 1.00 98.69 209 ARG A CA 1
ATOM 1593 C C . ARG A 1 209 ? -2.311 -2.375 -18.242 1.00 98.69 209 ARG A C 1
ATOM 1595 O O . ARG A 1 209 ? -3.510 -2.601 -18.102 1.00 98.69 209 ARG A O 1
ATOM 1602 N N . ARG A 1 210 ? -1.372 -3.314 -18.061 1.00 98.44 210 ARG A N 1
ATOM 1603 C CA . ARG A 1 210 ? -1.673 -4.687 -17.614 1.00 98.44 210 ARG A CA 1
ATOM 1604 C C . ARG A 1 210 ? -2.420 -4.691 -16.282 1.00 98.44 210 ARG A C 1
ATOM 1606 O O . ARG A 1 210 ? -3.374 -5.445 -16.127 1.00 98.44 210 ARG A O 1
ATOM 1613 N N . ALA A 1 211 ? -1.991 -3.839 -15.358 1.00 97.94 211 ALA A N 1
ATOM 1614 C CA . ALA A 1 211 ? -2.580 -3.700 -14.033 1.00 97.94 211 ALA A CA 1
ATOM 1615 C C . ALA A 1 211 ? -3.806 -2.761 -13.991 1.00 97.94 211 ALA A C 1
ATOM 1617 O O . ALA A 1 211 ? -4.397 -2.588 -12.930 1.00 97.94 211 ALA A O 1
ATOM 1618 N N . GLY A 1 212 ? -4.188 -2.125 -15.106 1.00 98.19 212 GLY A N 1
ATOM 1619 C CA . GLY A 1 212 ? -5.275 -1.139 -15.144 1.00 98.19 212 GLY A CA 1
ATOM 1620 C C . GLY A 1 212 ? -4.985 0.152 -14.365 1.00 98.19 212 GLY A C 1
ATOM 1621 O O . GLY A 1 212 ? -5.916 0.819 -13.922 1.00 98.19 212 GLY A O 1
ATOM 1622 N N . VAL A 1 213 ? -3.710 0.499 -14.169 1.00 98.62 213 VAL A N 1
ATOM 1623 C CA . VAL A 1 213 ? -3.286 1.687 -13.417 1.00 98.62 213 VAL A CA 1
ATOM 1624 C C . VAL A 1 213 ? -3.162 2.890 -14.357 1.00 98.62 213 VAL A C 1
ATOM 1626 O O . VAL A 1 213 ? -2.432 2.804 -15.349 1.00 98.62 213 VAL A O 1
ATOM 1629 N N . PRO A 1 214 ? -3.837 4.021 -14.074 1.00 98.38 214 PRO A N 1
ATOM 1630 C CA . PRO A 1 214 ? -3.687 5.235 -14.868 1.00 98.38 214 PRO A CA 1
ATOM 1631 C C . PRO A 1 214 ? -2.291 5.841 -14.678 1.00 98.38 214 PRO A C 1
ATOM 1633 O O . PRO A 1 214 ? -1.742 5.838 -13.573 1.00 98.38 214 PRO A O 1
ATOM 1636 N N . VAL A 1 215 ? -1.733 6.377 -15.766 1.00 98.50 215 VAL A N 1
ATOM 1637 C CA . VAL A 1 215 ? -0.368 6.917 -15.820 1.00 98.50 215 VAL A CA 1
ATOM 1638 C C . VAL A 1 215 ? -0.383 8.393 -16.198 1.00 98.50 215 VAL A C 1
ATOM 1640 O O . VAL A 1 215 ? -1.075 8.782 -17.136 1.00 98.50 215 VAL A O 1
ATOM 1643 N N . THR A 1 216 ? 0.435 9.192 -15.514 1.00 98.31 216 THR A N 1
ATOM 1644 C CA . THR A 1 216 ? 0.835 10.531 -15.976 1.00 98.31 216 THR A CA 1
ATOM 1645 C C . THR A 1 216 ? 2.321 10.520 -16.290 1.00 98.31 216 THR A C 1
ATOM 1647 O O . THR A 1 216 ? 3.127 10.215 -15.413 1.00 98.31 216 THR A O 1
ATOM 1650 N N . VAL A 1 217 ? 2.690 10.882 -17.518 1.00 98.19 217 VAL A N 1
ATOM 1651 C CA . VAL A 1 217 ? 4.093 11.019 -17.926 1.00 98.19 217 VAL A CA 1
ATOM 1652 C C . VAL A 1 217 ? 4.515 12.482 -17.811 1.00 98.19 217 VAL A C 1
ATOM 1654 O O . VAL A 1 217 ? 3.886 13.361 -18.392 1.00 98.19 217 VAL A O 1
ATOM 1657 N N . SER A 1 218 ? 5.588 12.730 -17.065 1.00 97.75 218 SER A N 1
ATOM 1658 C CA . SER A 1 218 ? 6.339 13.985 -17.058 1.00 97.75 218 SER A CA 1
ATOM 1659 C C . SER A 1 218 ? 7.644 13.739 -17.811 1.00 97.75 218 SER A C 1
ATOM 1661 O O . SER A 1 218 ? 8.504 12.997 -17.330 1.00 97.75 218 SER A O 1
ATOM 1663 N N . SER A 1 219 ? 7.774 14.303 -19.010 1.00 96.31 219 SER A N 1
ATOM 1664 C CA . SER A 1 219 ? 8.951 14.144 -19.863 1.00 96.31 219 SER A CA 1
ATOM 1665 C C . SER A 1 219 ? 9.821 15.397 -19.860 1.00 96.31 219 SER A C 1
ATOM 1667 O O . SER A 1 219 ? 9.321 16.519 -19.768 1.00 96.31 219 SER A O 1
ATOM 1669 N N . TRP A 1 220 ? 11.136 15.203 -19.952 1.00 94.19 220 TRP A N 1
ATOM 1670 C CA . TRP A 1 220 ? 12.126 16.277 -19.829 1.00 94.19 220 TRP A CA 1
ATOM 1671 C C . TRP A 1 220 ? 11.958 17.422 -20.840 1.00 94.19 220 TRP A C 1
ATOM 1673 O O . TRP A 1 220 ? 12.315 18.559 -20.545 1.00 94.19 220 TRP A O 1
ATOM 1683 N N . ASP A 1 221 ? 11.439 17.117 -22.029 1.00 91.88 221 ASP A N 1
ATOM 1684 C CA . ASP A 1 221 ? 11.243 18.049 -23.140 1.00 91.88 221 ASP A CA 1
ATOM 1685 C C . ASP A 1 221 ? 10.042 18.985 -22.926 1.00 91.88 221 ASP A C 1
ATOM 1687 O O . ASP A 1 221 ? 9.988 20.060 -23.522 1.00 91.88 221 ASP A O 1
ATOM 1691 N N . HIS A 1 222 ? 9.108 18.601 -22.051 1.00 94.38 222 HIS A N 1
ATOM 1692 C CA . HIS A 1 222 ? 7.936 19.397 -21.675 1.00 94.38 222 HIS A CA 1
ATOM 1693 C C . HIS A 1 222 ? 8.071 20.017 -20.276 1.00 94.38 222 HIS A C 1
ATOM 1695 O O . HIS A 1 222 ? 7.526 21.089 -20.018 1.00 94.38 222 HIS A O 1
ATOM 1701 N N . GLU A 1 223 ? 8.789 19.352 -19.372 1.00 95.62 223 GLU A N 1
ATOM 1702 C CA . GLU A 1 223 ? 9.025 19.778 -17.994 1.00 95.62 223 GLU A CA 1
ATOM 1703 C C . GLU A 1 223 ? 10.452 19.385 -17.602 1.00 95.62 223 GLU A C 1
ATOM 1705 O O . GLU A 1 223 ? 10.772 18.199 -17.490 1.00 95.62 223 GLU A O 1
ATOM 1710 N N . ASP A 1 224 ? 11.334 20.360 -17.394 1.00 94.94 224 ASP A N 1
ATOM 1711 C CA . ASP A 1 224 ? 12.713 20.072 -17.002 1.00 94.94 224 ASP A CA 1
ATOM 1712 C C . ASP A 1 224 ? 12.803 19.464 -15.585 1.00 94.94 224 ASP A C 1
ATOM 1714 O O . ASP A 1 224 ? 11.841 19.455 -14.809 1.00 94.94 224 ASP A O 1
ATOM 1718 N N . ASP A 1 225 ? 13.966 18.898 -15.242 1.00 94.38 225 ASP A N 1
ATOM 1719 C CA . ASP A 1 225 ? 14.138 18.215 -13.952 1.00 94.38 225 ASP A CA 1
ATOM 1720 C C . ASP A 1 225 ? 13.931 19.165 -12.770 1.00 94.38 225 ASP A C 1
ATOM 1722 O O . ASP A 1 225 ? 13.310 18.784 -11.782 1.00 94.38 225 ASP A O 1
ATOM 1726 N N . ALA A 1 226 ? 14.398 20.412 -12.873 1.00 95.44 226 ALA A N 1
ATOM 1727 C CA . ALA A 1 226 ? 14.265 21.399 -11.808 1.00 95.44 226 ALA A CA 1
ATOM 1728 C C . ALA A 1 226 ? 12.793 21.714 -11.505 1.00 95.44 226 ALA A C 1
ATOM 1730 O O . ALA A 1 226 ? 12.407 21.784 -10.336 1.00 95.44 226 ALA A O 1
ATOM 1731 N N . THR A 1 227 ? 11.969 21.849 -12.544 1.00 97.19 227 THR A N 1
ATOM 1732 C CA . THR A 1 227 ? 10.535 22.118 -12.419 1.00 97.19 227 THR A CA 1
ATOM 1733 C C . THR A 1 227 ? 9.817 20.930 -11.789 1.00 97.19 227 THR A C 1
ATOM 1735 O O . THR A 1 227 ? 9.128 21.098 -10.781 1.00 97.19 227 THR A O 1
ATOM 1738 N N . PHE A 1 228 ? 10.037 19.716 -12.305 1.00 97.75 228 PHE A N 1
ATOM 1739 C CA . PHE A 1 228 ? 9.396 18.515 -11.762 1.00 97.75 228 PHE A CA 1
ATOM 1740 C C . PHE A 1 228 ? 9.803 18.258 -10.302 1.00 97.75 228 PHE A C 1
ATOM 1742 O O . PHE A 1 228 ? 8.955 18.020 -9.440 1.00 97.75 228 PHE A O 1
ATOM 1749 N N . VAL A 1 229 ? 11.098 18.366 -9.993 1.00 97.19 229 VAL A N 1
ATOM 1750 C CA . VAL A 1 229 ? 11.635 18.232 -8.628 1.00 97.19 229 VAL A CA 1
ATOM 1751 C C . VAL A 1 229 ? 11.052 19.300 -7.702 1.00 97.19 229 VAL A C 1
ATOM 1753 O O . VAL A 1 229 ? 10.728 18.996 -6.554 1.00 97.19 229 VAL A O 1
ATOM 1756 N N . GLY A 1 230 ? 10.865 20.528 -8.195 1.00 97.25 230 GLY A N 1
ATOM 1757 C CA . GLY A 1 230 ? 10.197 21.604 -7.466 1.00 97.25 230 GLY A CA 1
ATOM 1758 C C . GLY A 1 230 ? 8.771 21.237 -7.055 1.00 97.25 230 GLY A C 1
ATOM 1759 O O . GLY A 1 230 ? 8.427 21.375 -5.882 1.00 97.25 230 GLY A O 1
ATOM 1760 N N . ARG A 1 231 ? 7.975 20.687 -7.979 1.00 97.31 231 ARG A N 1
ATOM 1761 C CA . ARG A 1 231 ? 6.590 20.253 -7.719 1.00 97.31 231 ARG A CA 1
ATOM 1762 C C . ARG A 1 231 ? 6.504 19.094 -6.732 1.00 97.31 231 ARG A C 1
ATOM 1764 O O . ARG A 1 231 ? 5.684 19.126 -5.816 1.00 97.31 231 ARG A O 1
ATOM 1771 N N . VAL A 1 232 ? 7.390 18.104 -6.863 1.00 97.19 232 VAL A N 1
ATOM 1772 C CA . VAL A 1 232 ? 7.516 17.018 -5.875 1.00 97.19 232 VAL A CA 1
ATOM 1773 C C . VAL A 1 232 ? 7.870 17.597 -4.504 1.00 97.19 232 VAL A C 1
ATOM 1775 O O . VAL A 1 232 ? 7.244 17.254 -3.508 1.00 97.19 232 VAL A O 1
ATOM 1778 N N . GLY A 1 233 ? 8.828 18.525 -4.442 1.00 96.12 233 GLY A N 1
ATOM 1779 C CA . GLY A 1 233 ? 9.230 19.194 -3.203 1.00 96.12 233 GLY A CA 1
ATOM 1780 C C . GLY A 1 233 ? 8.143 20.086 -2.596 1.00 96.12 233 GLY A C 1
ATOM 1781 O O . GLY A 1 233 ? 8.147 20.293 -1.383 1.00 96.12 233 GLY A O 1
ATOM 1782 N N . ALA A 1 234 ? 7.201 20.575 -3.402 1.00 96.12 234 ALA A N 1
ATOM 1783 C CA . ALA A 1 234 ? 6.031 21.333 -2.965 1.00 96.12 234 ALA A CA 1
ATOM 1784 C C . ALA A 1 234 ? 4.844 20.446 -2.536 1.00 96.12 234 ALA A C 1
ATOM 1786 O O . ALA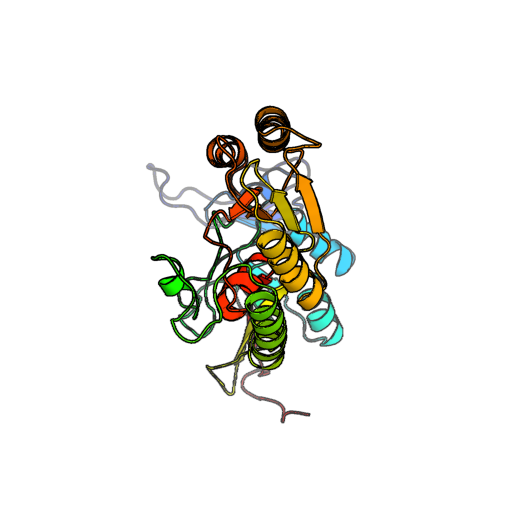 A 1 234 ? 3.879 20.968 -1.986 1.00 96.12 234 ALA A O 1
ATOM 1787 N N . GLY A 1 235 ? 4.920 19.124 -2.740 1.00 94.69 235 GLY A N 1
ATOM 1788 C CA . GLY A 1 235 ? 3.840 18.185 -2.411 1.00 94.69 235 GLY A CA 1
ATOM 1789 C C . GLY A 1 235 ? 2.734 18.115 -3.470 1.00 94.69 235 GLY A C 1
ATOM 1790 O O . GLY A 1 235 ? 1.661 17.591 -3.208 1.00 94.69 235 GLY A O 1
ATOM 1791 N N . GLU A 1 236 ? 2.970 18.631 -4.678 1.00 96.00 236 GLU A N 1
ATOM 1792 C CA . GLU A 1 236 ? 1.985 18.593 -5.772 1.00 96.00 236 GLU A CA 1
ATOM 1793 C C . GLU A 1 236 ? 1.934 17.237 -6.493 1.00 96.00 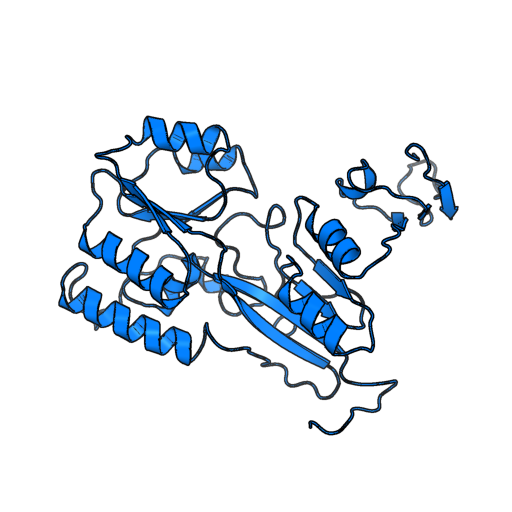236 GLU A C 1
ATOM 1795 O O . GLU A 1 236 ? 1.028 16.977 -7.286 1.00 96.00 236 GLU A O 1
ATOM 1800 N N . VAL A 1 237 ? 2.944 16.394 -6.269 1.00 96.19 237 VAL A N 1
ATOM 1801 C CA . VAL A 1 237 ? 3.069 15.058 -6.855 1.00 96.19 237 VAL A CA 1
ATOM 1802 C C . VAL A 1 237 ? 3.281 14.067 -5.719 1.00 96.19 237 VAL A C 1
ATOM 1804 O O . VAL A 1 237 ? 4.340 14.052 -5.094 1.00 96.19 237 VAL A O 1
ATOM 1807 N N . GLU A 1 238 ? 2.277 13.228 -5.480 1.00 94.25 238 GLU A N 1
ATOM 1808 C CA . GLU A 1 238 ? 2.277 12.186 -4.451 1.00 94.25 238 GLU A CA 1
ATOM 1809 C C . GLU A 1 238 ? 2.200 10.780 -5.066 1.00 94.25 238 GLU A C 1
ATOM 1811 O O . GLU A 1 238 ? 2.021 10.594 -6.271 1.00 94.25 238 GLU A O 1
ATOM 1816 N N . GLY A 1 239 ? 2.333 9.757 -4.226 1.00 94.12 239 GLY A N 1
ATOM 1817 C CA . GLY A 1 239 ? 2.251 8.361 -4.624 1.00 94.12 239 GLY A CA 1
ATOM 1818 C C . GLY A 1 239 ? 3.571 7.828 -5.173 1.00 94.12 239 GLY A C 1
ATOM 1819 O O . GLY A 1 239 ? 4.657 8.130 -4.671 1.00 94.12 239 GLY A O 1
ATOM 1820 N N . ARG A 1 240 ? 3.487 6.948 -6.173 1.00 96.81 240 ARG A N 1
ATOM 1821 C CA . ARG A 1 240 ? 4.667 6.312 -6.766 1.00 96.81 240 ARG A CA 1
ATOM 1822 C C . ARG A 1 240 ? 5.130 7.073 -7.999 1.00 96.81 240 ARG A C 1
ATOM 1824 O O . ARG A 1 240 ? 4.346 7.314 -8.915 1.00 96.81 240 ARG A O 1
ATOM 1831 N N . ILE A 1 241 ? 6.425 7.373 -8.026 1.00 98.06 241 ILE A N 1
ATOM 1832 C CA . ILE A 1 241 ? 7.113 7.977 -9.163 1.00 98.06 241 ILE A CA 1
ATOM 1833 C C . ILE A 1 241 ? 8.082 6.946 -9.732 1.00 98.06 241 ILE A C 1
ATOM 1835 O O . ILE A 1 241 ? 9.070 6.595 -9.084 1.00 98.06 241 ILE A O 1
ATOM 1839 N N . ARG A 1 242 ? 7.808 6.457 -10.941 1.00 98.50 242 ARG A N 1
ATOM 1840 C CA . ARG A 1 242 ? 8.699 5.572 -11.691 1.00 98.50 242 ARG A CA 1
ATOM 1841 C C . ARG A 1 242 ? 9.605 6.397 -12.597 1.00 98.50 242 ARG A C 1
ATOM 1843 O O . ARG A 1 242 ? 9.113 7.124 -13.451 1.00 98.50 242 ARG A O 1
ATOM 1850 N N . VAL A 1 243 ? 10.918 6.291 -12.424 1.00 98.38 243 VAL A N 1
ATOM 1851 C CA . VAL A 1 243 ? 11.895 7.019 -13.248 1.00 98.38 243 VAL A CA 1
ATOM 1852 C C . VAL A 1 243 ? 12.320 6.165 -14.440 1.00 98.38 243 VAL A C 1
ATOM 1854 O O . VAL A 1 243 ? 12.633 4.987 -14.267 1.00 98.38 243 VAL A O 1
ATOM 1857 N N . VAL A 1 244 ? 12.354 6.762 -15.629 1.00 98.50 244 VAL A N 1
ATOM 1858 C CA . VAL A 1 244 ? 12.935 6.204 -16.857 1.00 98.50 244 VAL A CA 1
ATOM 1859 C C . VAL A 1 244 ? 14.069 7.132 -17.290 1.00 98.50 244 VAL A C 1
ATOM 1861 O O . VAL A 1 244 ? 13.833 8.314 -17.523 1.00 98.50 244 VAL A O 1
ATOM 1864 N N . GLY A 1 245 ? 15.295 6.611 -17.377 1.00 96.25 245 GLY A N 1
ATOM 1865 C CA . GLY A 1 245 ? 16.500 7.441 -17.498 1.00 96.25 245 GLY A CA 1
ATOM 1866 C C . GLY A 1 245 ? 16.918 8.012 -16.139 1.00 96.25 245 GLY A C 1
ATOM 1867 O O . GLY A 1 245 ? 16.903 7.305 -15.129 1.00 96.25 245 GLY A O 1
ATOM 1868 N N . SER A 1 246 ? 17.270 9.292 -16.110 1.00 94.94 246 SER A N 1
ATOM 1869 C CA . SER A 1 246 ? 17.766 10.018 -14.944 1.00 94.94 246 SER A CA 1
ATOM 1870 C C . SER A 1 246 ? 16.780 11.083 -14.451 1.00 94.94 246 SER A C 1
ATOM 1872 O O . SER A 1 246 ? 16.019 11.666 -15.215 1.00 94.94 246 SER A O 1
ATOM 1874 N N . ALA A 1 247 ? 16.781 11.333 -13.140 1.00 95.69 247 ALA A N 1
ATOM 1875 C CA . ALA A 1 247 ? 16.022 12.421 -12.517 1.00 95.69 247 ALA A CA 1
ATOM 1876 C C . ALA A 1 247 ? 16.814 12.981 -11.317 1.00 95.69 247 ALA A C 1
ATOM 1878 O O . ALA A 1 247 ? 16.542 12.620 -10.162 1.00 95.69 247 ALA A O 1
ATOM 1879 N N . PRO A 1 248 ? 17.862 13.793 -11.560 1.00 95.50 248 PRO A N 1
ATOM 1880 C CA . PRO A 1 248 ? 18.706 14.349 -10.505 1.00 95.50 248 PRO A CA 1
ATOM 1881 C C . PRO A 1 248 ? 17.891 15.145 -9.477 1.00 95.50 248 PRO A C 1
ATOM 1883 O O . PRO A 1 248 ? 16.956 15.853 -9.826 1.00 95.50 248 PRO A O 1
ATOM 1886 N N . GLY A 1 249 ? 18.230 15.031 -8.190 1.00 95.38 249 GLY A N 1
ATOM 1887 C CA . GLY A 1 249 ? 17.554 15.768 -7.109 1.00 95.38 249 GLY A CA 1
ATOM 1888 C C . GLY A 1 249 ? 16.178 15.227 -6.692 1.00 95.38 249 GLY A C 1
ATOM 1889 O O . GLY A 1 249 ? 15.696 15.571 -5.614 1.00 95.38 249 GLY A O 1
ATOM 1890 N N . LEU A 1 250 ? 15.568 14.312 -7.456 1.00 96.19 250 LEU A N 1
ATOM 1891 C CA . LEU A 1 250 ? 14.224 13.793 -7.163 1.00 96.19 250 LEU A CA 1
ATOM 1892 C C . LEU A 1 250 ? 14.118 13.120 -5.787 1.00 96.19 250 LEU A C 1
ATOM 1894 O O . LEU A 1 250 ? 13.148 13.330 -5.063 1.00 96.19 250 LEU A O 1
ATOM 1898 N N . ARG A 1 251 ? 15.128 12.336 -5.392 1.00 94.50 251 ARG A N 1
ATOM 1899 C CA . ARG A 1 251 ? 15.149 11.685 -4.070 1.00 94.50 251 ARG A CA 1
ATOM 1900 C C . ARG A 1 251 ? 15.221 12.683 -2.917 1.00 94.50 251 ARG A C 1
ATOM 1902 O O . ARG A 1 251 ? 14.625 12.436 -1.874 1.00 94.50 251 ARG A O 1
ATOM 1909 N N . GLU A 1 252 ? 15.940 13.786 -3.102 1.00 95.12 252 GLU A N 1
ATOM 1910 C CA . GLU A 1 252 ? 16.043 14.847 -2.099 1.00 95.12 252 GLU A CA 1
ATOM 1911 C C . GLU A 1 252 ? 14.731 15.628 -1.977 1.00 95.12 252 GLU A C 1
ATOM 1913 O O . GLU A 1 252 ? 14.311 15.962 -0.875 1.00 95.12 252 GLU A O 1
ATOM 1918 N N . ALA A 1 253 ? 14.034 15.880 -3.086 1.00 95.19 253 ALA A N 1
ATOM 1919 C CA . ALA A 1 253 ? 12.701 16.469 -3.024 1.00 95.19 253 ALA A CA 1
ATOM 1920 C C . ALA A 1 253 ? 11.694 15.530 -2.346 1.00 95.19 253 ALA A C 1
ATOM 1922 O O . ALA A 1 253 ? 10.968 15.956 -1.451 1.00 95.19 253 ALA A O 1
ATOM 1923 N N . ALA A 1 254 ? 11.694 14.244 -2.711 1.00 94.19 254 ALA A N 1
ATOM 1924 C CA . ALA A 1 254 ? 10.798 13.249 -2.125 1.00 94.19 254 ALA A CA 1
ATOM 1925 C C . ALA A 1 254 ? 11.022 13.051 -0.614 1.00 94.19 254 ALA A C 1
ATOM 1927 O O . ALA A 1 254 ? 10.072 12.768 0.112 1.00 94.19 254 ALA A O 1
ATOM 1928 N N . SER A 1 255 ? 12.248 13.238 -0.108 1.00 92.69 255 SER A N 1
ATOM 1929 C CA . SER A 1 255 ? 12.537 13.112 1.329 1.00 92.69 255 SER A CA 1
ATOM 1930 C C . SER A 1 255 ? 11.904 14.214 2.187 1.00 92.69 255 SER A C 1
ATOM 1932 O O . SER A 1 255 ? 11.832 14.059 3.404 1.00 92.69 255 SER A O 1
ATOM 1934 N N . ARG A 1 256 ? 11.395 15.296 1.579 1.00 92.25 256 ARG A N 1
ATOM 1935 C CA . ARG A 1 256 ? 10.619 16.342 2.271 1.00 92.25 256 ARG A CA 1
ATOM 1936 C C . ARG A 1 256 ? 9.180 15.908 2.570 1.00 92.25 256 ARG A C 1
ATOM 1938 O O . ARG A 1 256 ? 8.549 16.495 3.440 1.00 92.25 256 ARG A O 1
ATOM 1945 N N . HIS A 1 257 ? 8.704 14.860 1.895 1.00 88.88 257 HIS A N 1
ATOM 1946 C CA . HIS A 1 257 ? 7.339 14.324 1.972 1.00 88.88 257 HIS A CA 1
ATOM 1947 C C . HIS A 1 257 ? 7.358 12.822 2.279 1.00 88.88 257 HIS A C 1
ATOM 1949 O O . HIS A 1 257 ? 6.785 11.996 1.561 1.00 88.88 257 HIS A O 1
ATOM 1955 N N . VAL A 1 258 ? 8.084 12.451 3.340 1.00 83.31 258 VAL A N 1
ATOM 1956 C CA . VAL A 1 258 ? 8.238 11.054 3.774 1.00 83.31 258 VAL A CA 1
ATOM 1957 C C . VAL A 1 258 ? 6.868 10.404 3.961 1.00 83.31 258 VAL A C 1
ATOM 1959 O O . VAL A 1 258 ? 6.021 10.921 4.683 1.00 83.31 258 VAL A O 1
ATOM 1962 N N . GLY A 1 259 ? 6.662 9.252 3.319 1.00 82.31 259 GLY A N 1
ATOM 1963 C CA . G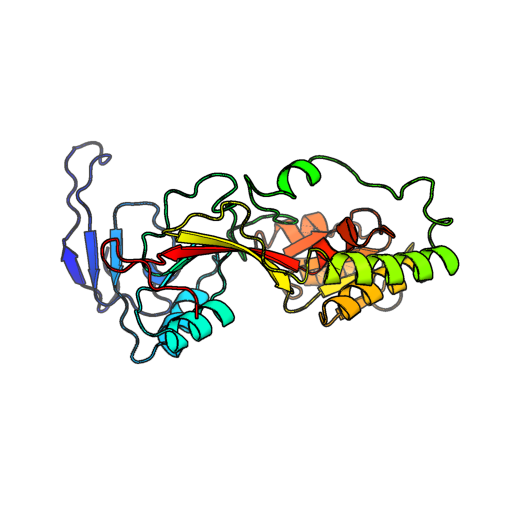LY A 1 259 ? 5.409 8.504 3.419 1.00 82.31 259 GLY A CA 1
ATOM 1964 C C . GLY A 1 259 ? 4.327 8.901 2.411 1.00 82.31 259 GLY A C 1
ATOM 1965 O O . GLY A 1 259 ? 3.345 8.173 2.269 1.00 82.31 259 GLY A O 1
ATOM 1966 N N . LEU A 1 260 ? 4.516 10.003 1.678 1.00 89.69 260 LEU A N 1
ATOM 1967 C CA . LEU A 1 260 ? 3.618 10.436 0.601 1.00 89.69 260 LEU A CA 1
ATOM 1968 C C . LEU A 1 260 ? 4.194 10.117 -0.779 1.00 89.69 260 LEU A C 1
ATOM 1970 O O . LEU A 1 260 ? 3.450 9.732 -1.676 1.00 89.69 260 LEU A O 1
ATOM 1974 N N . VAL A 1 261 ? 5.519 10.212 -0.942 1.00 94.06 261 VAL A N 1
ATOM 1975 C CA . VAL A 1 261 ? 6.205 9.970 -2.220 1.00 94.06 261 VAL A CA 1
ATOM 1976 C C . VAL A 1 261 ? 7.122 8.753 -2.136 1.00 94.06 261 VAL A C 1
ATOM 1978 O O . VAL A 1 261 ? 7.960 8.630 -1.243 1.00 94.06 261 VAL A O 1
ATOM 1981 N N . THR A 1 262 ? 7.010 7.857 -3.116 1.00 94.81 262 THR A N 1
ATOM 1982 C CA . THR A 1 262 ? 7.922 6.724 -3.312 1.00 94.81 262 THR A CA 1
ATOM 1983 C C . THR A 1 262 ? 8.597 6.822 -4.673 1.00 94.81 262 THR A C 1
ATOM 1985 O O . THR A 1 262 ? 7.951 6.666 -5.707 1.00 94.81 262 THR A O 1
ATOM 1988 N N . VAL A 1 263 ? 9.914 7.035 -4.670 1.00 96.00 263 VAL A N 1
ATOM 1989 C CA . VAL A 1 263 ? 10.734 7.094 -5.889 1.00 96.00 263 VAL A CA 1
ATOM 1990 C C . VAL A 1 263 ? 11.260 5.704 -6.244 1.00 96.00 263 VAL A C 1
ATOM 1992 O O . VAL A 1 263 ? 11.982 5.081 -5.459 1.00 96.00 263 VAL A O 1
ATOM 1995 N N . LEU A 1 264 ? 10.918 5.245 -7.446 1.00 96.88 264 LEU A N 1
ATOM 1996 C CA . LEU A 1 264 ? 11.324 3.977 -8.044 1.00 96.88 264 LEU A CA 1
ATOM 1997 C C . LEU A 1 264 ? 12.234 4.266 -9.247 1.00 96.88 264 LEU A C 1
ATOM 1999 O O . LEU A 1 264 ? 11.763 4.478 -10.361 1.00 96.88 264 LEU A O 1
ATOM 2003 N N . ASP A 1 265 ? 13.544 4.295 -9.016 1.00 95.62 265 ASP A N 1
ATOM 2004 C CA . ASP A 1 265 ? 14.579 4.649 -10.005 1.00 95.62 265 ASP A CA 1
ATOM 2005 C C . ASP A 1 265 ? 15.513 3.478 -10.356 1.00 95.62 265 ASP A C 1
ATOM 2007 O O . ASP A 1 265 ? 16.612 3.666 -10.876 1.00 95.62 265 ASP A O 1
ATOM 2011 N N . GLY A 1 266 ? 15.079 2.249 -10.061 1.00 95.19 266 GLY A N 1
ATOM 2012 C CA . GLY A 1 266 ? 15.764 1.050 -10.530 1.00 95.19 266 GLY A CA 1
ATOM 2013 C C . GLY A 1 266 ? 15.756 0.955 -12.064 1.00 95.19 266 GLY A C 1
ATOM 2014 O O . GLY A 1 266 ? 14.979 1.648 -12.724 1.00 95.19 266 GLY A O 1
ATOM 2015 N N . PRO A 1 267 ? 16.579 0.076 -12.659 1.00 96.25 267 PRO A N 1
ATOM 2016 C CA . PRO A 1 267 ? 16.530 -0.165 -14.101 1.00 96.25 267 PRO A CA 1
ATOM 2017 C C . PRO A 1 267 ? 15.118 -0.580 -14.540 1.00 96.25 267 PRO A C 1
ATOM 2019 O O . PRO A 1 267 ? 14.385 -1.196 -13.767 1.00 96.25 267 PRO A O 1
ATOM 2022 N N . VAL A 1 268 ? 14.717 -0.213 -15.759 1.00 98.50 268 VAL A N 1
ATOM 2023 C CA . VAL A 1 268 ? 13.495 -0.740 -16.388 1.00 98.50 268 VAL A CA 1
ATOM 2024 C C . VAL A 1 268 ? 13.796 -2.150 -16.875 1.00 98.50 268 VAL A C 1
ATOM 2026 O O . VAL A 1 268 ? 14.752 -2.337 -17.623 1.00 98.50 268 VAL A O 1
ATOM 2029 N N . LEU A 1 269 ? 13.018 -3.131 -16.420 1.00 98.38 269 LEU A N 1
ATOM 2030 C CA . LEU A 1 269 ? 13.287 -4.553 -16.657 1.00 98.38 269 LEU A CA 1
ATOM 2031 C C . LEU A 1 269 ? 12.195 -5.169 -17.511 1.00 98.38 269 LEU A C 1
ATOM 2033 O O . LEU A 1 269 ? 11.024 -4.870 -17.306 1.00 98.38 269 LEU A O 1
ATOM 2037 N N . ALA A 1 270 ? 12.539 -6.088 -18.405 1.00 98.56 270 ALA A N 1
ATOM 2038 C CA . ALA A 1 270 ? 11.540 -6.822 -19.173 1.00 98.56 270 ALA A CA 1
ATOM 2039 C C . ALA A 1 270 ? 10.658 -7.680 -18.258 1.00 98.56 270 ALA A C 1
ATOM 2041 O O . ALA A 1 270 ? 9.448 -7.746 -18.460 1.00 98.56 270 ALA A O 1
ATOM 2042 N N . SER A 1 271 ? 11.231 -8.292 -17.215 1.00 97.94 271 SER A N 1
ATOM 2043 C CA . SER A 1 271 ? 10.482 -9.202 -16.341 1.00 97.94 271 SER A CA 1
ATOM 2044 C C . SER A 1 271 ? 9.300 -8.527 -15.640 1.00 97.94 271 SER A C 1
ATOM 2046 O O . SER A 1 271 ? 9.466 -7.621 -14.814 1.00 97.94 271 SER A O 1
ATOM 2048 N N . GLY A 1 272 ? 8.101 -9.060 -15.879 1.00 98.00 272 GLY A N 1
ATOM 2049 C CA . GLY A 1 272 ? 6.877 -8.617 -15.224 1.00 98.00 272 GLY A CA 1
ATOM 2050 C C . GLY A 1 272 ? 6.907 -8.842 -13.717 1.00 98.00 272 GLY A C 1
ATOM 2051 O O . GLY A 1 272 ? 6.371 -8.035 -12.964 1.00 98.00 272 GLY A O 1
ATOM 2052 N N . ARG A 1 273 ? 7.636 -9.859 -13.227 1.00 97.25 273 ARG A N 1
ATOM 2053 C CA . ARG A 1 273 ? 7.767 -10.132 -11.780 1.00 97.25 273 ARG A CA 1
ATOM 2054 C C . ARG A 1 273 ? 8.475 -9.007 -11.024 1.00 97.25 273 ARG A C 1
ATOM 2056 O O . ARG A 1 273 ? 8.372 -8.938 -9.801 1.00 97.25 273 ARG A O 1
ATOM 2063 N N . ARG A 1 274 ? 9.197 -8.132 -11.729 1.00 97.06 274 ARG A N 1
ATOM 2064 C CA . ARG A 1 274 ? 9.863 -6.970 -11.137 1.00 97.06 274 ARG A CA 1
ATOM 2065 C C . ARG A 1 274 ? 9.167 -5.673 -11.504 1.00 97.06 274 ARG A C 1
ATOM 2067 O O . ARG A 1 274 ? 8.859 -4.905 -10.597 1.00 97.06 274 ARG A O 1
ATOM 2074 N N . GLU A 1 275 ? 8.859 -5.448 -12.778 1.00 98.19 275 GLU A N 1
ATOM 2075 C CA . GLU A 1 275 ? 8.272 -4.167 -13.175 1.00 98.19 275 GLU A CA 1
ATOM 2076 C C . GLU A 1 275 ? 6.834 -3.995 -12.663 1.00 98.19 275 GLU A C 1
ATOM 2078 O O . GLU A 1 275 ? 6.483 -2.907 -12.210 1.00 98.19 275 GLU A O 1
ATOM 2083 N N . LEU A 1 276 ? 6.008 -5.051 -12.620 1.00 98.56 276 LEU A N 1
ATOM 2084 C CA . LEU A 1 276 ? 4.630 -4.935 -12.116 1.00 98.56 276 LEU A CA 1
ATOM 2085 C C . LEU A 1 276 ? 4.576 -4.584 -10.620 1.00 98.56 276 LEU A C 1
ATOM 2087 O O . LEU A 1 276 ? 3.610 -3.966 -10.175 1.00 98.56 276 LEU A O 1
ATOM 2091 N N . LEU A 1 277 ? 5.627 -4.875 -9.839 1.00 98.00 277 LEU A N 1
ATOM 2092 C CA . LEU A 1 277 ? 5.709 -4.454 -8.431 1.00 98.00 277 LEU A CA 1
ATOM 2093 C C . LEU A 1 277 ? 5.725 -2.929 -8.273 1.00 98.00 277 LEU A C 1
ATOM 2095 O O . LEU A 1 277 ? 5.387 -2.427 -7.203 1.00 98.00 277 LEU A O 1
ATOM 2099 N N . THR A 1 278 ? 6.057 -2.177 -9.327 1.00 97.62 278 THR A N 1
ATOM 2100 C CA . THR A 1 278 ? 6.006 -0.708 -9.322 1.00 97.62 278 THR A CA 1
ATOM 2101 C C . THR A 1 278 ? 4.571 -0.172 -9.303 1.00 97.62 278 THR A C 1
ATOM 2103 O O . THR A 1 278 ? 4.342 0.919 -8.778 1.00 97.62 278 THR A O 1
ATOM 2106 N N . VAL A 1 279 ? 3.588 -0.968 -9.738 1.00 98.12 279 VAL A N 1
ATOM 2107 C CA . VAL A 1 279 ? 2.169 -0.580 -9.846 1.00 98.12 279 VAL A CA 1
ATOM 2108 C C . VAL A 1 279 ? 1.240 -1.318 -8.879 1.00 98.12 279 VAL A C 1
ATOM 2110 O O . VAL A 1 279 ? 0.036 -1.064 -8.868 1.00 98.12 279 VAL A O 1
ATOM 2113 N N . VAL A 1 280 ? 1.778 -2.182 -8.013 1.00 98.06 280 VAL A N 1
ATOM 2114 C CA . VAL A 1 280 ? 1.004 -2.864 -6.963 1.00 98.06 280 VAL A CA 1
ATOM 2115 C C . VAL A 1 280 ? 1.601 -2.698 -5.566 1.00 98.06 280 VAL A C 1
ATOM 2117 O O . VAL A 1 280 ? 2.805 -2.516 -5.384 1.00 98.06 280 VAL A O 1
ATOM 2120 N N . ARG A 1 281 ? 0.745 -2.794 -4.553 1.00 97.19 281 ARG A N 1
ATOM 2121 C CA . ARG A 1 281 ? 1.069 -2.816 -3.127 1.00 97.19 281 ARG A CA 1
ATOM 2122 C C . ARG A 1 281 ? 0.556 -4.116 -2.531 1.00 97.19 281 ARG A C 1
ATOM 2124 O O . ARG A 1 281 ? -0.585 -4.500 -2.769 1.00 97.19 281 ARG A O 1
ATOM 2131 N N . GLU A 1 282 ? 1.377 -4.781 -1.734 1.00 98.50 282 GLU A N 1
ATOM 2132 C CA . GLU A 1 282 ? 0.950 -5.984 -1.026 1.00 98.50 282 GLU A CA 1
ATOM 2133 C C . GLU A 1 282 ? -0.096 -5.652 0.051 1.00 98.50 282 GLU A C 1
ATOM 2135 O O . GLU A 1 282 ? -0.003 -4.627 0.737 1.00 98.50 282 GLU A O 1
ATOM 2140 N N . GLN A 1 283 ? -1.049 -6.561 0.258 1.00 98.75 283 GLN A N 1
ATOM 2141 C CA . GLN A 1 283 ? -2.011 -6.537 1.354 1.00 98.75 283 GLN A CA 1
ATOM 2142 C C . GLN A 1 283 ? -2.135 -7.930 1.968 1.00 98.75 283 GLN A C 1
ATOM 2144 O O . GLN A 1 283 ? -2.339 -8.906 1.252 1.00 98.75 283 GLN A O 1
ATOM 2149 N N . ALA A 1 284 ? -2.027 -8.015 3.291 1.00 98.81 284 ALA A N 1
ATOM 2150 C CA . ALA A 1 284 ? -2.306 -9.240 4.029 1.00 98.81 284 ALA A CA 1
ATOM 2151 C C . ALA A 1 284 ? -3.696 -9.134 4.661 1.00 98.81 284 ALA A C 1
ATOM 2153 O O . ALA A 1 284 ? -3.986 -8.138 5.324 1.00 98.81 284 ALA A O 1
ATOM 2154 N N . ILE A 1 285 ? -4.531 -10.151 4.476 1.00 98.81 285 ILE A N 1
ATOM 2155 C CA . ILE A 1 285 ? -5.861 -10.276 5.068 1.00 98.81 285 ILE A CA 1
ATOM 2156 C C . ILE A 1 285 ? -5.864 -11.516 5.949 1.00 98.81 285 ILE A C 1
ATOM 2158 O O . ILE A 1 285 ? -5.602 -12.617 5.472 1.00 98.81 285 ILE A O 1
ATOM 2162 N N . SER A 1 286 ? -6.188 -11.349 7.227 1.00 98.81 286 SER A N 1
ATOM 2163 C CA . SER A 1 286 ? -6.371 -12.470 8.142 1.00 98.81 286 SER A CA 1
ATOM 2164 C C . SER A 1 286 ? -7.791 -12.503 8.681 1.00 98.81 286 SER A C 1
ATOM 2166 O O . SER A 1 286 ? -8.247 -11.552 9.316 1.00 98.81 286 SER A O 1
ATOM 2168 N N . ARG A 1 287 ? -8.494 -13.606 8.444 1.00 98.25 287 ARG A N 1
ATOM 2169 C CA . ARG A 1 287 ? -9.920 -13.742 8.731 1.00 98.25 287 ARG A CA 1
ATOM 2170 C C . ARG A 1 287 ? -10.198 -15.018 9.512 1.00 98.25 287 ARG A C 1
ATOM 2172 O O . ARG A 1 287 ? -9.876 -16.115 9.061 1.00 98.25 287 ARG A O 1
ATOM 2179 N N . THR A 1 288 ? -10.854 -14.881 10.660 1.00 98.19 288 THR A N 1
ATOM 2180 C CA . THR A 1 288 ? -11.371 -16.027 11.422 1.00 98.19 288 THR A CA 1
ATOM 2181 C C . THR A 1 288 ? -12.467 -16.737 10.619 1.00 98.19 288 THR A C 1
ATOM 2183 O O . THR A 1 288 ? -13.413 -16.087 10.171 1.00 98.19 288 THR A O 1
ATOM 2186 N N . LEU A 1 289 ? -12.363 -18.062 10.455 1.00 96.31 289 LEU A N 1
ATOM 2187 C CA . LEU A 1 289 ? -13.315 -18.872 9.671 1.00 96.31 289 LEU A CA 1
ATOM 2188 C C . LEU A 1 289 ? -14.320 -19.651 10.527 1.00 96.31 289 LEU A C 1
ATOM 2190 O O . LEU A 1 289 ? -15.294 -20.193 10.010 1.00 96.31 289 LEU A O 1
ATOM 2194 N N . HIS A 1 290 ? -14.088 -19.734 11.835 1.00 96.56 290 HIS A N 1
ATOM 2195 C CA . HIS A 1 290 ? -14.941 -20.494 12.740 1.00 96.56 290 HIS A CA 1
ATOM 2196 C C . HIS A 1 290 ? -15.857 -19.603 13.576 1.00 96.56 290 HIS A C 1
ATOM 2198 O O . HIS A 1 290 ? -15.498 -18.497 13.988 1.00 96.56 290 HIS A O 1
ATOM 2204 N N . ARG A 1 291 ? -16.986 -20.167 14.005 1.00 96.56 291 ARG A N 1
ATOM 2205 C CA . ARG A 1 291 ? -17.774 -19.638 15.120 1.00 96.56 291 ARG A CA 1
ATOM 2206 C C . ARG A 1 291 ? -17.604 -20.558 16.322 1.00 96.56 291 ARG A C 1
ATOM 2208 O O . ARG A 1 291 ? -18.109 -21.672 16.326 1.00 96.56 291 ARG A O 1
ATOM 2215 N N . PHE A 1 292 ? -16.842 -20.102 17.320 1.00 96.12 292 PHE A N 1
ATOM 2216 C CA . PHE A 1 292 ? -16.516 -20.884 18.525 1.00 96.12 292 PHE A CA 1
ATOM 2217 C C . PHE A 1 292 ? -15.961 -22.296 18.228 1.00 96.12 292 PHE A C 1
ATOM 2219 O O . PHE A 1 292 ? -16.366 -23.274 18.844 1.00 96.12 292 PHE A O 1
ATOM 2226 N N . GLY A 1 293 ? -15.047 -22.409 17.259 1.00 95.44 293 GLY A N 1
ATOM 2227 C CA . GLY A 1 293 ? -14.429 -23.675 16.851 1.00 95.44 293 GLY A CA 1
ATOM 2228 C C . GLY A 1 293 ? -15.193 -24.452 15.775 1.00 95.44 293 GLY A C 1
ATOM 2229 O O . GLY A 1 293 ? -14.604 -25.319 15.139 1.00 95.44 293 GLY A O 1
ATOM 2230 N N . HIS A 1 294 ? -16.457 -24.118 15.500 1.00 95.50 294 HIS A N 1
ATOM 2231 C CA . HIS A 1 294 ? -17.191 -24.700 14.379 1.00 95.50 294 HIS A CA 1
ATOM 2232 C C . HIS A 1 294 ? -16.853 -23.967 13.073 1.00 95.50 294 HIS A C 1
ATOM 2234 O O . HIS A 1 294 ? -17.223 -22.801 12.910 1.00 95.50 294 HIS A O 1
ATOM 2240 N N . VAL A 1 295 ? -16.180 -24.646 12.143 1.00 93.31 295 VAL A N 1
ATOM 2241 C CA . VAL A 1 295 ? -15.907 -24.152 10.784 1.00 93.31 295 VAL A CA 1
ATOM 2242 C C . VAL A 1 295 ? -17.021 -24.646 9.856 1.00 93.31 295 VAL A C 1
ATOM 2244 O O . VAL A 1 295 ? -17.170 -25.859 9.694 1.00 93.31 295 VAL A O 1
ATOM 2247 N N . PRO A 1 296 ? -17.839 -23.755 9.265 1.00 82.69 296 PRO A N 1
ATOM 2248 C CA . PRO A 1 296 ? -18.833 -24.161 8.279 1.00 82.69 296 PRO A CA 1
ATOM 2249 C C . PRO A 1 296 ? -18.157 -24.827 7.068 1.00 82.69 296 PRO A C 1
ATOM 2251 O O . PRO A 1 296 ? -17.069 -24.400 6.678 1.00 82.69 296 PRO A O 1
ATOM 2254 N N . PRO A 1 297 ? -18.776 -25.846 6.446 1.00 76.25 297 PRO A N 1
ATOM 2255 C CA . PRO A 1 297 ? -18.272 -26.385 5.186 1.00 76.25 297 PRO A CA 1
ATOM 2256 C C . PRO A 1 297 ? -18.200 -25.272 4.129 1.00 76.25 297 PRO A C 1
ATOM 2258 O O . PRO A 1 297 ? -19.098 -24.429 4.058 1.00 76.25 297 PRO A O 1
ATOM 2261 N N . GLN A 1 298 ? -17.125 -25.265 3.334 1.00 68.50 298 GLN A N 1
ATOM 2262 C CA . GLN A 1 298 ? -16.957 -24.320 2.225 1.00 68.50 298 GLN A CA 1
ATOM 2263 C C . GLN A 1 298 ? -18.146 -24.467 1.262 1.00 68.50 298 GLN A C 1
ATOM 2265 O O . GLN A 1 298 ? -18.484 -25.589 0.877 1.00 68.50 298 GLN A O 1
ATOM 2270 N N . ARG A 1 299 ? -18.817 -23.349 0.965 1.00 50.66 299 ARG A N 1
ATOM 2271 C CA . ARG A 1 299 ? -19.922 -23.281 -0.001 1.00 50.66 299 ARG A CA 1
ATOM 2272 C C . ARG A 1 299 ? -19.397 -23.181 -1.423 1.00 50.66 299 ARG A C 1
ATOM 2274 O O . ARG A 1 299 ? -18.339 -22.538 -1.597 1.00 50.66 299 ARG A O 1
#

Foldseek 3Di:
DADPQKDWPPDKDQDDPVRPDIDATEIEPDDQPDCVLADDPVDRYHYDDDDPDLVRVQCSQQSYQWAWWDEDEDPDPVSVVVSVVRHQHQEYEYNDDGDDDDQPLTFGFTAFLRDAALIGGHSDDCPVVVVDADAEDPPQPDPLDPSNLVLLLVLLVVCCVPPQVDWDQPPPDLFKGKTKHKAFDQAEEEEEAPPFRPSLVVSLVSLCVSNVHHYDYDYCVNANLVRVLVCLLVVVDWDEYEYGDDRPNNVVSPVNVRRGYYYHDGYRYSRSVPSNSSGIHMHIYMYGQDDVPHHDPDD